Protein AF-0000000068190988 (afdb_homodimer)

pLDDT: mean 92.83, std 12.13, range [19.27, 98.81]

Foldseek 3Di:
DLVVLCVVCVVVPHDCPDPVNVCVSVVVVVVLCQLQVLVVDDLCRLQVPQKDFDPFQDKDKDWFQKEWAAALVPRFIKIGIKIKIFGADRIDGDPVSLSVLLHSLRSRHDDVQVSQASSQVSVCVPGVTQKMKMKTKIDTVCCCVDDVNDVPDIDIYMDMTHCCVVPVVVVVVSVVVHPPPDPPPD/DLVVLCVVCVVVPHDCPDPVNVCVSVVVVVVLCQLQVLVVDDLCRLQVPQKDFDPFQDKDKDWFQKEWAAALVPRFIKIGIKIKIFGADRIDGDPVSLSVLLHSLRSRHDDVQVSQASSQVSVCVPGVTQKMKMKTKIDTVCCCVDDVNDVPDIDIYMDMDHCCVVPVVVVVVSVVVHPPPDPPPD

InterPro domains:
  IPR001474 GTP cyclohydrolase I [MF_00223] (1-179)
  IPR001474 GTP cyclohydrolase I [NF006826] (3-179)
  IPR001474 GTP cyclohydrolase I [PTHR11109] (1-179)
  IPR001474 GTP cyclohydrolase I [TIGR00063] (1-179)
  IPR018234 GTP cyclohydrolase I, conserved site [PS00859] (58-74)
  IPR018234 GTP cyclohydrolase I, conserved site [PS00860] (106-116)
  IPR020602 GTP cyclohydrolase I domain [PF01227] (2-178)
  IPR043133 GTP cyclohydrolase I, C-terminal/NADPH-dependent 7-cyano-7-deazaguanine reductase [G3DSA:3.30.1130.10] (49-182)
  IPR043134 GTP cyclohydrolase I, N-terminal domain [G3DSA:1.10.286.10] (1-46)

Solvent-accessible surface area (backbone atoms only — not comparable to full-atom values): 19118 Å² total; per-residue (Å²): 85,37,67,33,41,41,49,40,40,43,66,64,72,46,62,53,79,41,84,75,27,58,60,17,28,52,43,24,42,52,49,53,44,59,44,29,47,24,75,80,55,52,68,68,72,57,39,68,75,48,63,40,80,41,98,45,78,56,77,45,75,53,66,76,38,76,45,50,30,25,30,39,53,46,69,34,50,29,38,39,33,36,31,41,35,35,25,33,56,48,28,41,66,46,73,68,34,57,52,41,44,46,46,36,54,29,13,24,75,32,52,71,65,57,44,30,40,51,43,40,52,49,50,40,72,72,44,53,39,52,19,30,36,25,38,34,39,33,37,49,39,61,41,32,64,33,88,84,45,47,80,81,55,69,48,76,40,71,29,62,34,53,46,39,64,74,29,67,66,58,37,49,51,54,53,52,61,70,66,49,76,66,79,71,80,122,86,36,65,32,41,40,49,39,39,43,67,64,71,46,62,54,81,40,84,74,28,58,58,18,27,53,44,23,43,51,48,54,44,59,42,29,48,23,74,80,53,52,68,69,73,59,39,68,74,50,64,38,83,40,97,45,78,57,77,45,75,52,67,74,39,76,43,51,31,25,31,40,54,45,70,32,49,28,38,39,33,35,30,41,34,35,25,32,55,50,28,42,67,45,72,68,35,56,52,42,46,47,44,36,56,27,14,24,76,32,51,71,66,57,45,30,40,52,42,39,50,49,50,42,71,71,44,53,38,51,18,31,39,25,39,35,40,31,38,50,40,62,41,32,65,33,90,82,44,47,81,82,55,70,48,75,42,71,30,63,33,55,47,39,63,75,30,65,66,58,36,49,51,54,54,52,60,70,66,47,78,66,79,71,79,121

Secondary structure (DSSP, 8-state):
-HHHHHHHHHHTT--TTSGGGTTHHHHHHHHHHHHTGGGG--HHHHHTT-EEE----S-EEEEEEEEEEEETTT--EEEEEEEEEEE-SSEEE-HHHHHHHHHHHHSSEE-HHHHHHHHHHHHHHHH--SEEEEEEEEEEHHHHSSTT--TT--EEEEEEEEHHHH-HHHHHHHHHHHHS------/-HHHHHHHHHHTT--TTSGGGTTHHHHHHHHHHHHTGGGG--HHHHHTT-EEE----S-EEEEEEEEEEEETTT--EEEEEEEEEEE-SSEEE-HHHHHHHHHHHHSSEE-HHHHHHHHHHHHHHHH--SEEEEEEEEEEHHHHSSTT--TT--EEEEEEEEHHHH-HHHHHHHHHHHHS------

Sequence (372 aa):
MSAACKTILECIGEDPHREGLLKTPLRWAKALLYMCQGYDKRPEDVTNGAVFHENHSEMVVVRNIDIHSLCEHHMVPFTGRVHIGYIPNGKILGLSKLARIAELYARRLQVQERLTRQIADAIVETVEPLGVAVVVECTHFCMVMRGVQKTGALTTTSSVRGCFESNSKTRAEFFSIIQGNGVTMCMSAACKTILECIGEDPHREGLLKTPLRWAKALLYMCQGYDKRPEDVTNGAVFHENHSEMVVVRNIDIHSLCEHHMVPFTGRVHIGYIPNGKILGLSKLARIAELYARRLQVQERLTRQIADAIVETVEPLGVAVVVECTHFCMVMRGVQKTGALTTTSSVRGCFESNSKTRAEFFSIIQGNGVTMC

Radius of gyration: 23.89 Å; Cα contacts (8 Å, |Δi|>4): 737; chains: 2; bounding box: 47×75×53 Å

Structure (mmCIF, N/CA/C/O backbone):
data_AF-0000000068190988-model_v1
#
loop_
_entity.id
_entity.type
_entity.pdbx_description
1 polymer 'GTP cyclohydrolase 1'
#
loop_
_atom_site.group_PDB
_atom_site.id
_atom_site.type_symbol
_atom_site.label_atom_id
_atom_site.label_alt_id
_atom_site.label_comp_id
_atom_site.label_asym_id
_atom_site.label_entity_id
_atom_site.label_seq_id
_atom_site.pdbx_PDB_ins_code
_atom_site.Cartn_x
_atom_site.Cartn_y
_atom_site.Cartn_z
_atom_site.occupancy
_atom_site.B_iso_or_equiv
_atom_site.auth_seq_id
_atom_site.auth_comp_id
_atom_site.auth_asym_id
_atom_site.auth_atom_id
_atom_site.pdbx_PDB_model_num
ATOM 1 N N . MET A 1 1 ? 22.703 -5.188 3.957 1 96 1 MET A N 1
ATOM 2 C CA . MET A 1 1 ? 21.391 -4.625 3.607 1 96 1 MET A CA 1
ATOM 3 C C . MET A 1 1 ? 21 -3.529 4.59 1 96 1 MET A C 1
ATOM 5 O O . MET A 1 1 ? 20.578 -2.447 4.18 1 96 1 MET A O 1
ATOM 9 N N . SER A 1 2 ? 21.25 -3.787 5.855 1 97.31 2 SER A N 1
ATOM 10 C CA . SER A 1 2 ? 20.906 -2.781 6.859 1 97.31 2 SER A CA 1
ATOM 11 C C . SER A 1 2 ? 21.703 -1.497 6.645 1 97.31 2 SER A C 1
ATOM 13 O O . SER A 1 2 ? 21.172 -0.397 6.816 1 97.31 2 SER A O 1
ATOM 15 N N . ALA A 1 3 ? 22.953 -1.638 6.312 1 97.81 3 ALA A N 1
ATOM 16 C CA . ALA A 1 3 ? 23.797 -0.47 6.039 1 97.81 3 ALA A CA 1
ATOM 17 C C . ALA A 1 3 ? 23.266 0.319 4.848 1 97.81 3 ALA A C 1
ATOM 19 O O . ALA A 1 3 ? 23.25 1.553 4.863 1 97.81 3 ALA A O 1
ATOM 20 N N . ALA A 1 4 ? 22.891 -0.362 3.84 1 98.25 4 ALA A N 1
ATOM 21 C CA . ALA A 1 4 ? 22.281 0.302 2.686 1 98.25 4 ALA A CA 1
ATOM 22 C C . ALA A 1 4 ? 20.984 1.009 3.07 1 98.25 4 ALA A C 1
ATOM 24 O O . ALA A 1 4 ? 20.734 2.129 2.623 1 98.25 4 ALA A O 1
ATOM 25 N N . CYS A 1 5 ? 20.156 0.403 3.875 1 98.31 5 CYS A N 1
ATOM 26 C CA . CYS A 1 5 ? 18.922 1.01 4.379 1 98.31 5 CYS A CA 1
ATOM 27 C C . CYS A 1 5 ? 19.234 2.289 5.148 1 98.31 5 CYS A C 1
ATOM 29 O O . CYS A 1 5 ? 18.531 3.297 4.98 1 98.31 5 CYS A O 1
ATOM 31 N N . LYS A 1 6 ? 20.25 2.232 5.965 1 98.19 6 LYS A N 1
ATOM 32 C CA . LYS A 1 6 ? 20.672 3.408 6.719 1 98.19 6 LYS A CA 1
ATOM 33 C C . LYS A 1 6 ? 21.062 4.551 5.785 1 98.19 6 LYS A C 1
ATOM 35 O O . LYS A 1 6 ? 20.688 5.703 6.02 1 98.19 6 LYS A O 1
ATOM 40 N N . THR A 1 7 ? 21.781 4.242 4.828 1 98.38 7 THR A N 1
ATOM 41 C CA . THR A 1 7 ? 22.203 5.234 3.846 1 98.38 7 THR A CA 1
ATOM 42 C C . THR A 1 7 ? 21 5.895 3.197 1 98.38 7 THR A C 1
ATOM 44 O O . THR A 1 7 ? 20.984 7.113 3.004 1 98.38 7 THR A O 1
ATOM 47 N N . ILE A 1 8 ? 20.016 5.113 2.875 1 98.25 8 ILE A N 1
ATOM 48 C CA . ILE A 1 8 ? 18.797 5.648 2.248 1 98.25 8 ILE A CA 1
ATOM 49 C C . ILE A 1 8 ? 18.094 6.598 3.211 1 98.25 8 ILE A C 1
ATOM 51 O O . ILE A 1 8 ? 17.641 7.668 2.807 1 98.25 8 ILE A O 1
ATOM 55 N N . LEU A 1 9 ? 17.969 6.203 4.465 1 98.19 9 LEU A N 1
ATOM 56 C CA . LEU A 1 9 ? 17.375 7.078 5.465 1 98.19 9 LEU A CA 1
ATOM 57 C C . LEU A 1 9 ? 18.094 8.422 5.512 1 98.19 9 LEU A C 1
ATOM 59 O O . LEU A 1 9 ? 17.438 9.469 5.586 1 98.19 9 LEU A O 1
ATOM 63 N N . GLU A 1 10 ? 19.375 8.438 5.441 1 97.81 10 GLU A N 1
ATOM 64 C CA . GLU A 1 10 ? 20.172 9.664 5.434 1 97.81 10 GLU A CA 1
ATOM 65 C C . GLU A 1 10 ? 19.891 10.492 4.18 1 97.81 10 GLU A C 1
ATOM 67 O O . GLU A 1 10 ? 19.781 11.719 4.25 1 97.81 10 GLU A O 1
ATOM 72 N N . CYS A 1 11 ? 19.797 9.797 3.131 1 97.19 11 CYS A N 1
ATOM 73 C CA . CYS A 1 11 ? 19.609 10.469 1.851 1 97.19 11 CYS A CA 1
ATOM 74 C C . CYS A 1 11 ? 18.25 11.164 1.799 1 97.19 11 CYS A C 1
ATOM 76 O O . CYS A 1 11 ? 18.094 12.195 1.144 1 97.19 11 CYS A O 1
ATOM 78 N N . ILE A 1 12 ? 17.234 10.594 2.504 1 96.44 12 ILE A N 1
ATOM 79 C CA . ILE A 1 12 ? 15.922 11.211 2.459 1 96.44 12 ILE A CA 1
ATOM 80 C C . ILE A 1 12 ? 15.844 12.344 3.477 1 96.44 12 ILE A C 1
ATOM 82 O O . ILE A 1 12 ? 14.805 12.992 3.621 1 96.44 12 ILE A O 1
ATOM 86 N N . GLY A 1 13 ? 16.891 12.578 4.262 1 95.06 13 GLY A N 1
ATOM 87 C CA . GLY A 1 13 ? 16.969 13.727 5.156 1 95.06 13 GLY A CA 1
ATOM 88 C C . GLY A 1 13 ? 16.703 13.367 6.605 1 95.06 13 GLY A C 1
ATOM 89 O O . GLY A 1 13 ? 16.453 14.25 7.43 1 95.06 13 GLY A O 1
ATOM 90 N N . GLU A 1 14 ? 16.766 12.062 6.891 1 96.5 14 GLU A N 1
ATOM 91 C CA . GLU A 1 14 ? 16.5 11.633 8.258 1 96.5 14 GLU A CA 1
ATOM 92 C C . GLU A 1 14 ? 17.797 11.359 9.016 1 96.5 14 GLU A C 1
ATOM 94 O O . GLU A 1 14 ? 18.859 11.211 8.406 1 96.5 14 GLU A O 1
ATOM 99 N N . ASP A 1 15 ? 17.656 11.422 10.328 1 96.06 15 ASP A N 1
ATOM 100 C CA . ASP A 1 15 ? 18.719 11.008 11.227 1 96.06 15 ASP A CA 1
ATOM 101 C C . ASP A 1 15 ? 18.5 9.586 11.727 1 96.06 15 ASP A C 1
ATOM 103 O O . ASP A 1 15 ? 17.703 9.359 12.641 1 96.06 15 ASP A O 1
ATOM 107 N N . PRO A 1 16 ? 19.219 8.703 11.133 1 95.56 16 PRO A N 1
ATOM 108 C CA . PRO A 1 16 ? 19 7.305 11.508 1 95.56 16 PRO A CA 1
ATOM 109 C C . PRO A 1 16 ? 19.328 7.039 12.977 1 95.56 16 PRO A C 1
ATOM 111 O O . PRO A 1 16 ? 19.016 5.965 13.5 1 95.56 16 PRO A O 1
ATOM 114 N N . HIS A 1 17 ? 19.891 8.016 13.688 1 95 17 HIS A N 1
ATOM 115 C CA . HIS A 1 17 ? 20.281 7.812 15.07 1 95 17 HIS A CA 1
ATOM 116 C C . HIS A 1 17 ? 19.234 8.344 16.031 1 95 17 HIS A C 1
ATOM 118 O O . HIS A 1 17 ? 19.344 8.18 17.25 1 95 17 HIS A O 1
ATOM 124 N N . ARG A 1 18 ? 18.203 8.891 15.508 1 94.81 18 ARG A N 1
ATOM 125 C CA . A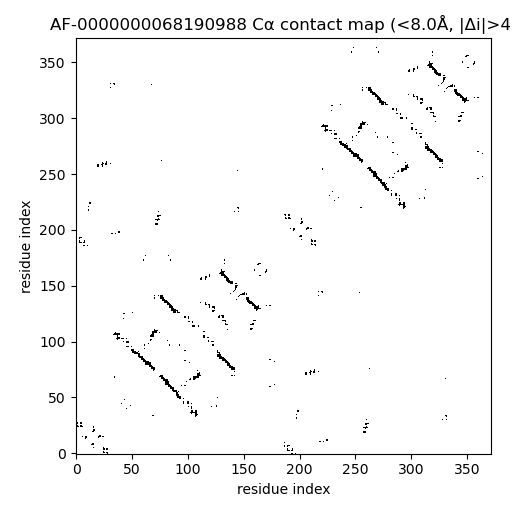RG A 1 18 ? 17.141 9.336 16.406 1 94.81 18 ARG A CA 1
ATOM 126 C C . ARG A 1 18 ? 16.344 8.148 16.938 1 94.81 18 ARG A C 1
ATOM 128 O O . ARG A 1 18 ? 16.281 7.094 16.297 1 94.81 18 ARG A O 1
ATOM 135 N N . GLU A 1 19 ? 15.68 8.242 18.031 1 93.25 19 GLU A N 1
ATOM 136 C CA . GLU A 1 19 ? 15.016 7.172 18.766 1 93.25 19 GLU A CA 1
ATOM 137 C C . GLU A 1 19 ? 14.023 6.422 17.875 1 93.25 19 GLU A C 1
ATOM 139 O O . GLU A 1 19 ? 14.039 5.191 17.828 1 93.25 19 GLU A O 1
ATOM 144 N N . GLY A 1 20 ? 13.281 6.965 17.094 1 92.62 20 GLY A N 1
ATOM 145 C CA . GLY A 1 20 ? 12.258 6.34 16.266 1 92.62 20 GLY A CA 1
ATOM 146 C C . GLY A 1 20 ? 12.82 5.574 15.086 1 92.62 20 GLY A C 1
ATOM 147 O O . GLY A 1 20 ? 12.141 4.723 14.508 1 92.62 20 GLY A O 1
ATOM 148 N N . LEU A 1 21 ? 14.125 5.727 14.773 1 96.94 21 LEU A N 1
ATOM 149 C CA . LEU A 1 21 ? 14.672 5.156 13.547 1 96.94 21 LEU A CA 1
ATOM 150 C C . LEU A 1 21 ? 15.844 4.23 13.852 1 96.94 21 LEU A C 1
ATOM 152 O O . LEU A 1 21 ? 16.375 3.58 12.953 1 96.94 21 LEU A O 1
ATOM 156 N N . LEU A 1 22 ? 16.188 4.074 15.117 1 97.12 22 LEU A N 1
ATOM 157 C CA . LEU A 1 22 ? 17.375 3.318 15.5 1 97.12 22 LEU A CA 1
ATOM 158 C C . LEU A 1 22 ? 17.328 1.906 14.93 1 97.12 22 LEU A C 1
ATOM 160 O O . LEU A 1 22 ? 18.328 1.403 14.43 1 97.12 22 LEU A O 1
ATOM 164 N N . LYS A 1 23 ? 16.219 1.306 15.023 1 97.94 23 LYS A N 1
ATOM 165 C CA . LYS A 1 23 ? 16.094 -0.083 14.586 1 97.94 23 LYS A CA 1
ATOM 166 C C . LYS A 1 23 ? 15.461 -0.173 13.203 1 97.94 23 LYS A C 1
ATOM 168 O O . LYS A 1 23 ? 15.273 -1.269 12.664 1 97.94 23 LYS A O 1
ATOM 173 N N . THR A 1 24 ? 15.125 0.967 12.594 1 98.25 24 THR A N 1
ATOM 174 C CA . THR A 1 24 ? 14.398 1.002 11.328 1 98.25 24 THR A CA 1
ATOM 175 C C . THR A 1 24 ? 15.203 0.342 10.219 1 98.25 24 THR A C 1
ATOM 177 O O . THR A 1 24 ? 14.672 -0.444 9.438 1 98.25 24 THR A O 1
ATOM 180 N N . PRO A 1 25 ? 16.547 0.56 10.141 1 98.19 25 PRO A N 1
ATOM 181 C CA . PRO A 1 25 ? 17.297 -0.095 9.062 1 98.19 25 PRO A CA 1
ATOM 182 C C . PRO A 1 25 ? 17.188 -1.617 9.109 1 98.19 25 PRO A C 1
ATOM 184 O O . PRO A 1 25 ? 16.938 -2.256 8.078 1 98.19 25 PRO A O 1
ATOM 187 N N . LEU A 1 26 ? 17.25 -2.15 10.227 1 98.25 26 LEU A N 1
ATOM 188 C CA . LEU A 1 26 ? 17.156 -3.598 10.383 1 98.25 26 LEU A CA 1
ATOM 189 C C . LEU A 1 26 ? 15.727 -4.078 10.117 1 98.25 26 LEU A C 1
ATOM 191 O O . LEU A 1 26 ? 15.523 -5.07 9.414 1 98.25 26 LEU A O 1
ATOM 195 N N . ARG A 1 27 ? 14.742 -3.4 10.695 1 97.94 27 ARG A N 1
ATOM 196 C CA . ARG A 1 27 ? 13.344 -3.777 10.531 1 97.94 27 ARG A CA 1
ATOM 197 C C . ARG A 1 27 ? 12.922 -3.697 9.07 1 97.94 27 ARG A C 1
ATOM 199 O O . ARG A 1 27 ? 12.18 -4.551 8.578 1 97.94 27 ARG A O 1
ATOM 206 N N . TRP A 1 28 ? 13.414 -2.676 8.414 1 98.25 28 TRP A N 1
ATOM 207 C CA . TRP A 1 28 ? 13.102 -2.518 6.996 1 98.25 28 TRP A CA 1
ATOM 208 C C . TRP A 1 28 ? 13.766 -3.615 6.168 1 98.25 28 TRP A C 1
ATOM 210 O O . TRP A 1 28 ? 13.125 -4.211 5.297 1 98.25 28 TRP A O 1
ATOM 220 N N . ALA A 1 29 ? 14.992 -3.92 6.449 1 98.06 29 ALA A N 1
ATOM 221 C CA . ALA A 1 29 ? 15.688 -5.012 5.773 1 98.06 29 ALA A CA 1
ATOM 222 C C . ALA A 1 29 ? 14.93 -6.324 5.93 1 98.06 29 ALA A C 1
ATOM 224 O O . ALA A 1 29 ? 14.695 -7.035 4.945 1 98.06 29 ALA A O 1
ATOM 225 N N . LYS A 1 30 ? 14.531 -6.605 7.098 1 97.88 30 LYS A N 1
ATOM 226 C CA . LYS A 1 30 ? 13.781 -7.832 7.367 1 97.88 30 LYS A CA 1
ATOM 227 C C . LYS A 1 30 ? 12.453 -7.836 6.621 1 97.88 30 LYS A C 1
ATOM 229 O O . LYS A 1 30 ? 12.031 -8.867 6.098 1 97.88 30 LYS A O 1
ATOM 234 N N . ALA A 1 31 ? 11.82 -6.688 6.625 1 97.69 31 ALA A N 1
ATOM 235 C CA . ALA A 1 31 ? 10.555 -6.574 5.91 1 97.69 31 ALA A CA 1
ATOM 236 C C . ALA A 1 31 ? 10.734 -6.863 4.426 1 97.69 31 ALA A C 1
ATOM 238 O O . ALA A 1 31 ? 9.953 -7.609 3.832 1 97.69 31 ALA A O 1
ATOM 239 N N . LEU A 1 32 ? 11.742 -6.262 3.824 1 97.94 32 LEU A N 1
ATOM 240 C CA . LEU A 1 32 ? 12.016 -6.469 2.404 1 97.94 32 LEU A CA 1
ATOM 241 C C . LEU A 1 32 ? 12.305 -7.934 2.113 1 97.94 32 LEU A C 1
ATOM 243 O O . LEU A 1 32 ? 11.812 -8.492 1.132 1 97.94 32 LEU A O 1
ATOM 247 N N . LEU A 1 33 ? 13.078 -8.57 2.965 1 97.75 33 LEU A N 1
ATOM 248 C CA . LEU A 1 33 ? 13.391 -9.984 2.785 1 97.75 33 LEU A CA 1
ATOM 249 C C . LEU A 1 33 ? 12.133 -10.836 2.906 1 97.75 33 LEU A C 1
ATOM 251 O O . LEU A 1 33 ? 11.945 -11.781 2.141 1 97.75 33 LEU A O 1
ATOM 255 N N . TYR A 1 34 ? 11.336 -10.492 3.826 1 97.38 34 TYR A N 1
ATOM 256 C CA . TYR A 1 34 ? 10.086 -11.219 3.99 1 97.38 34 TYR A CA 1
ATOM 257 C C . TYR A 1 34 ? 9.203 -11.07 2.758 1 97.38 34 TYR A C 1
ATOM 259 O O . TYR A 1 34 ? 8.656 -12.055 2.256 1 97.38 34 TYR A O 1
ATOM 267 N N . MET A 1 35 ? 9.086 -9.844 2.26 1 97.19 35 MET A N 1
ATOM 268 C CA . MET A 1 35 ? 8.203 -9.555 1.136 1 97.19 35 MET A CA 1
ATOM 269 C C . MET A 1 35 ? 8.742 -10.164 -0.152 1 97.19 35 MET A C 1
ATOM 271 O O . MET A 1 35 ? 8.023 -10.258 -1.149 1 97.19 35 MET A O 1
ATOM 275 N N . CYS A 1 36 ? 9.953 -10.633 -0.163 1 97.88 36 CYS A N 1
ATOM 276 C CA . CYS A 1 36 ? 10.555 -11.227 -1.353 1 97.88 36 CYS A CA 1
ATOM 277 C C . CYS A 1 36 ? 10.938 -12.68 -1.097 1 97.88 36 CYS A C 1
ATOM 279 O O . CYS A 1 36 ? 11.758 -13.25 -1.822 1 97.88 36 CYS A O 1
ATOM 281 N N . GLN A 1 37 ? 10.352 -13.312 -0.138 1 96.75 37 GLN A N 1
ATOM 282 C CA . GLN A 1 37 ? 10.766 -14.641 0.303 1 96.75 37 GLN A CA 1
ATOM 283 C C . GLN A 1 37 ? 10.375 -15.703 -0.718 1 96.75 37 GLN A C 1
ATOM 285 O O . GLN A 1 37 ? 10.852 -16.844 -0.652 1 96.75 37 GLN A O 1
ATOM 290 N N . GLY A 1 38 ? 9.555 -15.336 -1.706 1 96.69 38 GLY A N 1
ATOM 291 C CA . GLY A 1 38 ? 9.164 -16.266 -2.754 1 96.69 38 GLY A CA 1
ATOM 292 C C . GLY A 1 38 ? 10.32 -16.703 -3.631 1 96.69 38 GLY A C 1
ATOM 293 O O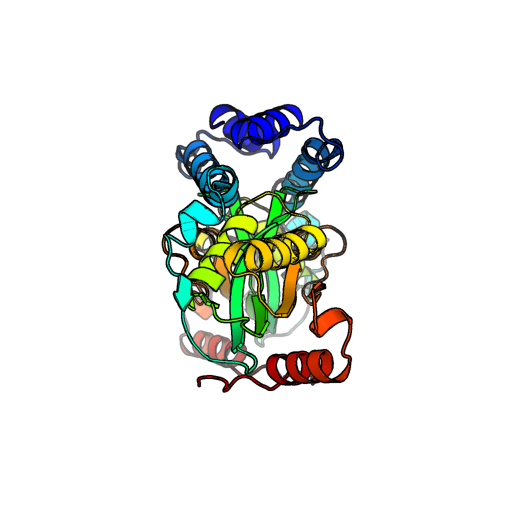 . GLY A 1 38 ? 10.242 -17.719 -4.312 1 96.69 38 GLY A O 1
ATOM 294 N N . TYR A 1 39 ? 11.398 -15.93 -3.643 1 95.06 39 TYR A N 1
ATOM 295 C CA . TYR A 1 39 ? 12.586 -16.266 -4.426 1 95.06 39 TYR A CA 1
ATOM 296 C C . TYR A 1 39 ? 13.25 -17.531 -3.891 1 95.06 39 TYR A C 1
ATOM 298 O O . TYR A 1 39 ? 13.961 -18.219 -4.621 1 95.06 39 TYR A O 1
ATOM 306 N N . ASP A 1 40 ? 12.961 -17.875 -2.697 1 93.31 40 ASP A N 1
ATOM 307 C CA . ASP A 1 40 ? 13.656 -18.969 -2.039 1 93.31 40 ASP A CA 1
ATOM 308 C C . ASP A 1 40 ? 12.844 -20.266 -2.123 1 93.31 40 ASP A C 1
ATOM 310 O O . ASP A 1 40 ? 13.227 -21.281 -1.557 1 93.31 40 ASP A O 1
ATOM 314 N N . LYS A 1 41 ? 11.734 -20.141 -2.828 1 93.56 41 LYS A N 1
ATOM 315 C CA . LYS A 1 41 ? 10.836 -21.281 -2.877 1 93.56 41 LYS A CA 1
ATOM 316 C C . LYS A 1 41 ? 10.438 -21.609 -4.312 1 93.56 41 LYS A C 1
ATOM 318 O O . LYS A 1 41 ? 10.516 -20.75 -5.195 1 93.56 41 LYS A O 1
ATOM 323 N N . ARG A 1 42 ? 10.172 -22.906 -4.5 1 92.81 42 ARG A N 1
ATOM 324 C CA . ARG A 1 42 ? 9.586 -23.422 -5.734 1 92.81 42 ARG A CA 1
ATOM 325 C C . ARG A 1 42 ? 8.172 -23.938 -5.492 1 92.81 42 ARG A C 1
ATOM 327 O O . ARG A 1 42 ? 7.801 -24.234 -4.359 1 92.81 42 ARG A O 1
ATOM 334 N N . PRO A 1 43 ? 7.355 -23.875 -6.578 1 90.88 43 PRO A N 1
ATOM 335 C CA . PRO A 1 43 ? 5.98 -24.359 -6.418 1 90.88 43 PRO A CA 1
ATOM 336 C C . PRO A 1 43 ? 5.902 -25.703 -5.699 1 90.88 43 PRO A C 1
ATOM 338 O O . PRO A 1 43 ? 5 -25.922 -4.891 1 90.88 43 PRO A O 1
ATOM 341 N N . GLU A 1 44 ? 6.797 -26.609 -5.934 1 90.88 44 GLU A N 1
ATOM 342 C CA . GLU A 1 44 ? 6.809 -27.922 -5.316 1 90.88 44 GLU A CA 1
ATOM 343 C C . GLU A 1 44 ? 6.965 -27.828 -3.801 1 90.88 44 GLU A C 1
ATOM 345 O O . GLU A 1 44 ? 6.465 -28.688 -3.062 1 90.88 44 GLU A O 1
ATOM 350 N N . ASP A 1 45 ? 7.684 -26.812 -3.377 1 91.81 45 ASP A N 1
ATOM 351 C CA . ASP A 1 45 ? 7.906 -26.609 -1.948 1 91.81 45 ASP A CA 1
ATOM 352 C C . ASP A 1 45 ? 6.605 -26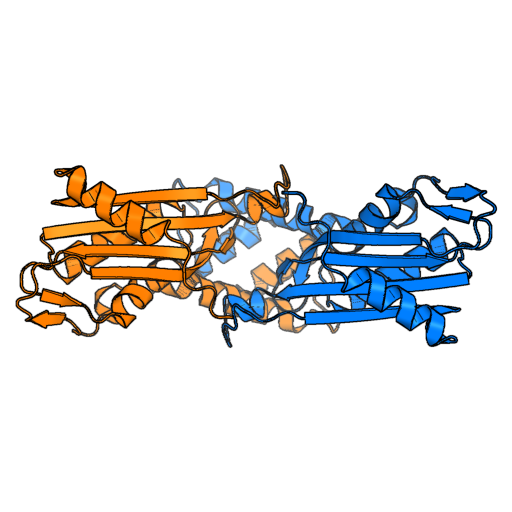.25 -1.237 1 91.81 45 ASP A C 1
ATOM 354 O O . ASP A 1 45 ? 6.43 -26.547 -0.054 1 91.81 45 ASP A O 1
ATOM 358 N N . VAL A 1 46 ? 5.656 -25.672 -2.043 1 89.44 46 VAL A N 1
ATOM 359 C CA . VAL A 1 46 ? 4.48 -25.156 -1.356 1 89.44 46 VAL A CA 1
ATOM 360 C C . VAL A 1 46 ? 3.293 -26.078 -1.585 1 89.44 46 VAL A C 1
ATOM 362 O O . VAL A 1 46 ? 2.307 -26.031 -0.847 1 89.44 46 VAL A O 1
ATOM 365 N N . THR A 1 47 ? 3.314 -26.953 -2.525 1 88.25 47 THR A N 1
ATOM 366 C CA . THR A 1 47 ? 2.23 -27.891 -2.768 1 88.25 47 THR A CA 1
ATOM 367 C C . THR A 1 47 ? 2.426 -29.156 -1.948 1 88.25 47 THR A C 1
ATOM 369 O O . THR A 1 47 ? 1.456 -29.844 -1.604 1 88.25 47 THR A O 1
ATOM 372 N N . ASN A 1 48 ? 3.512 -29.453 -1.442 1 82.44 48 ASN A N 1
ATOM 373 C CA . ASN A 1 48 ? 3.861 -30.547 -0.551 1 82.44 48 ASN A CA 1
ATOM 374 C C . ASN A 1 48 ? 3.141 -31.828 -0.941 1 82.44 48 ASN A C 1
ATOM 376 O O . ASN A 1 48 ? 2.574 -32.531 -0.085 1 82.44 48 ASN A O 1
ATOM 380 N N . GLY A 1 49 ? 2.973 -32.094 -2.146 1 78.06 49 GLY A N 1
ATOM 381 C CA . GLY A 1 49 ? 2.352 -33.344 -2.582 1 78.06 49 GLY A CA 1
ATOM 382 C C . GLY A 1 49 ? 0.842 -33.344 -2.424 1 78.06 49 GLY A C 1
ATOM 383 O O . GLY A 1 49 ? 0.203 -34.406 -2.516 1 78.06 49 GLY A O 1
ATOM 384 N N . ALA A 1 50 ? 0.327 -32.219 -2.078 1 81.5 50 ALA A N 1
ATOM 385 C CA . ALA A 1 50 ? -1.12 -32.125 -1.899 1 81.5 50 ALA A CA 1
ATOM 386 C C . ALA A 1 50 ? -1.845 -32.188 -3.24 1 81.5 50 ALA A C 1
ATOM 388 O O . ALA A 1 50 ? -2.629 -31.297 -3.582 1 81.5 50 ALA A O 1
ATOM 389 N N . VAL A 1 51 ? -1.558 -33.156 -3.998 1 85.81 51 VAL A N 1
ATOM 390 C CA . VAL A 1 51 ? -2.23 -33.5 -5.238 1 85.81 51 VAL A CA 1
ATOM 391 C C . VAL A 1 51 ? -3.051 -34.781 -5.023 1 85.81 51 VAL A C 1
ATOM 393 O O . VAL A 1 51 ? -2.527 -35.781 -4.555 1 85.81 51 VAL A O 1
ATOM 396 N N . PHE A 1 52 ? -4.316 -34.594 -5.281 1 87.56 52 PHE A N 1
ATOM 397 C CA . PHE A 1 52 ? -5.25 -35.688 -5.012 1 87.56 52 PHE A CA 1
ATOM 398 C C . PHE A 1 52 ? -5.875 -36.188 -6.305 1 87.56 52 PHE A C 1
ATOM 400 O O . PHE A 1 52 ? -6.246 -35.406 -7.172 1 87.56 52 PHE A O 1
ATOM 407 N N . HIS A 1 53 ? -5.941 -37.531 -6.309 1 87.75 53 HIS A N 1
ATOM 408 C CA . HIS A 1 53 ? -6.648 -38.094 -7.441 1 87.75 53 HIS A CA 1
ATOM 409 C C . HIS A 1 53 ? -8.156 -38.062 -7.234 1 87.75 53 HIS A C 1
ATOM 411 O O . HIS A 1 53 ? -8.664 -38.5 -6.195 1 87.75 53 HIS A O 1
ATOM 417 N N . GLU A 1 54 ? -8.82 -37.344 -8.047 1 82.25 54 GLU A N 1
ATOM 418 C CA . GLU A 1 54 ? -10.273 -37.219 -7.973 1 82.25 54 GLU A CA 1
ATOM 419 C C . GLU A 1 54 ? -10.898 -37.188 -9.367 1 82.25 54 GLU A C 1
ATOM 421 O O . GLU A 1 54 ? -10.398 -36.5 -10.258 1 82.25 54 GLU A O 1
ATOM 426 N N . ASN A 1 55 ? -12.016 -38 -9.477 1 83.75 55 ASN A N 1
ATOM 427 C CA . ASN A 1 55 ? -12.75 -37.969 -10.734 1 83.75 55 ASN A CA 1
ATOM 428 C C . ASN A 1 55 ? -13.711 -36.781 -10.797 1 83.75 55 ASN A C 1
ATOM 430 O O . ASN A 1 55 ? -14.914 -36.938 -10.578 1 83.75 55 ASN A O 1
ATOM 434 N N . HIS A 1 56 ? -13.211 -35.594 -10.812 1 79 56 HIS A N 1
ATOM 435 C CA . HIS A 1 56 ? -13.938 -34.344 -10.922 1 79 56 HIS A CA 1
ATOM 436 C C . HIS A 1 56 ? -13.625 -33.656 -12.242 1 79 56 HIS A C 1
ATOM 438 O O . HIS A 1 56 ? -12.477 -33.281 -12.5 1 79 56 HIS A O 1
ATOM 444 N N . SER A 1 57 ? -14.656 -33.562 -13.039 1 85.44 57 SER A N 1
ATOM 445 C CA . SER A 1 57 ? -14.406 -33 -14.367 1 85.44 57 SER A CA 1
ATOM 446 C C . SER A 1 57 ? -15.039 -31.641 -14.523 1 85.44 57 SER A C 1
ATOM 448 O O . SER A 1 57 ? -15.055 -31.078 -15.617 1 85.44 57 SER A O 1
ATOM 450 N N . GLU A 1 58 ? -15.5 -31.094 -13.352 1 92.06 58 GLU A N 1
ATOM 451 C CA . GLU A 1 58 ? -16.125 -29.781 -13.383 1 92.06 58 GLU A CA 1
ATOM 452 C C . GLU A 1 58 ? -15.156 -28.688 -12.945 1 92.06 58 GLU A C 1
ATOM 454 O O . GLU A 1 58 ? -14.164 -28.969 -12.266 1 92.06 58 GLU A O 1
ATOM 459 N N . MET A 1 59 ? -15.484 -27.469 -13.289 1 94.94 59 MET A N 1
ATOM 460 C CA . MET A 1 59 ? -14.625 -26.328 -12.992 1 94.94 59 MET A CA 1
ATOM 461 C C . MET A 1 59 ? -14.555 -26.062 -11.492 1 94.94 59 MET A C 1
ATOM 463 O O . MET A 1 59 ? -15.578 -26.078 -10.812 1 94.94 59 MET A O 1
ATOM 467 N N . VAL A 1 60 ? -13.414 -25.906 -10.984 1 95.56 60 VAL A N 1
ATOM 468 C CA . VAL A 1 60 ? -13.148 -25.469 -9.625 1 95.56 60 VAL A CA 1
ATOM 469 C C . VAL A 1 60 ? -12.664 -24.016 -9.641 1 95.56 60 VAL A C 1
ATOM 471 O O . VAL A 1 60 ? -11.75 -23.672 -10.391 1 95.56 60 VAL A O 1
ATOM 474 N N . VAL A 1 61 ? -13.344 -23.125 -8.781 1 96.44 61 VAL A N 1
ATOM 475 C CA . VAL A 1 61 ? -12.969 -21.719 -8.75 1 96.44 61 VAL A CA 1
ATOM 476 C C . VAL A 1 61 ? -12.664 -21.297 -7.316 1 96.44 61 VAL A C 1
ATOM 478 O O . VAL A 1 61 ? -13.445 -21.578 -6.402 1 96.44 61 VAL A O 1
ATOM 481 N N . VAL A 1 62 ? -11.555 -20.766 -7.09 1 96.69 62 VAL A N 1
ATOM 482 C CA . VAL A 1 62 ? -11.203 -20.062 -5.852 1 96.69 62 VAL A CA 1
ATOM 483 C C . VAL A 1 62 ? -11.016 -18.578 -6.129 1 96.69 62 VAL A C 1
ATOM 485 O O . VAL A 1 62 ? -10.164 -18.188 -6.934 1 96.69 62 VAL A O 1
ATOM 488 N N . ARG A 1 63 ? -11.844 -17.75 -5.516 1 96.25 63 ARG A N 1
ATOM 489 C CA . ARG A 1 63 ? -11.766 -16.312 -5.797 1 96.25 63 ARG A CA 1
ATOM 490 C C . ARG A 1 63 ? -11.375 -15.539 -4.547 1 96.25 63 ARG A C 1
ATOM 492 O O . ARG A 1 63 ? -11.398 -16.078 -3.439 1 96.25 63 ARG A O 1
ATOM 499 N N . ASN A 1 64 ? -10.969 -14.391 -4.668 1 95.56 64 ASN A N 1
ATOM 500 C CA . ASN A 1 64 ? -10.664 -13.422 -3.621 1 95.56 64 ASN A CA 1
ATOM 501 C C . ASN A 1 64 ? -9.492 -13.867 -2.762 1 95.56 64 ASN A C 1
ATOM 503 O O . ASN A 1 64 ? -9.539 -13.773 -1.533 1 95.56 64 ASN A O 1
ATOM 507 N N . ILE A 1 65 ? -8.477 -14.414 -3.428 1 96 65 ILE A N 1
ATOM 508 C CA . ILE A 1 65 ? -7.207 -14.656 -2.744 1 96 65 ILE A CA 1
ATOM 509 C C . ILE A 1 65 ? -6.426 -13.352 -2.619 1 96 65 ILE A C 1
ATOM 511 O O . ILE A 1 65 ? -5.996 -12.781 -3.623 1 96 65 ILE A O 1
ATOM 515 N N . ASP A 1 66 ? -6.215 -12.914 -1.397 1 95.62 66 ASP A N 1
ATOM 516 C CA . ASP A 1 66 ? -5.457 -11.688 -1.183 1 95.62 66 ASP A CA 1
ATOM 517 C C . ASP A 1 66 ? -3.984 -11.883 -1.543 1 95.62 66 ASP A C 1
ATOM 519 O O . ASP A 1 66 ? -3.373 -12.883 -1.159 1 95.62 66 ASP A O 1
ATOM 523 N N . ILE A 1 67 ? -3.492 -10.898 -2.273 1 96.75 67 ILE A N 1
ATOM 524 C CA . ILE A 1 67 ? -2.059 -10.961 -2.541 1 96.75 67 ILE A CA 1
ATOM 525 C C . ILE A 1 67 ? -1.434 -9.586 -2.301 1 96.75 67 ILE A C 1
ATOM 527 O O . ILE A 1 67 ? -2.115 -8.562 -2.391 1 96.75 67 ILE A O 1
ATOM 531 N N . HIS A 1 68 ? -0.188 -9.594 -1.978 1 97.06 68 HIS A N 1
ATOM 532 C CA . HIS A 1 68 ? 0.667 -8.43 -1.806 1 97.06 68 HIS A CA 1
ATOM 533 C C . HIS A 1 68 ? 2.02 -8.625 -2.482 1 97.06 68 HIS A C 1
ATOM 535 O O . HIS A 1 68 ? 2.666 -9.664 -2.289 1 97.06 68 HIS A O 1
ATOM 541 N N . SER A 1 69 ? 2.406 -7.684 -3.277 1 98.31 69 SER A N 1
ATOM 542 C CA . SER A 1 69 ? 3.67 -7.789 -4 1 98.31 69 SER A CA 1
ATOM 543 C C . SER A 1 69 ? 4.379 -6.441 -4.074 1 98.31 69 SER A C 1
ATOM 545 O O . SER A 1 69 ? 3.914 -5.457 -3.498 1 98.31 69 SER A O 1
ATOM 547 N N . LEU A 1 70 ? 5.609 -6.426 -4.57 1 98.44 70 LEU A N 1
ATOM 548 C CA . LEU A 1 70 ? 6.375 -5.215 -4.848 1 98.44 70 LEU A CA 1
ATOM 549 C C . LEU A 1 70 ? 6.574 -5.027 -6.348 1 98.44 70 LEU A C 1
ATOM 551 O O . LEU A 1 70 ? 6.965 -5.965 -7.047 1 98.44 70 LEU A O 1
ATOM 555 N N . CYS A 1 71 ? 6.199 -3.879 -6.785 1 97.69 71 CYS A N 1
ATOM 556 C CA . CYS A 1 71 ? 6.414 -3.588 -8.195 1 97.69 71 CYS A CA 1
ATOM 557 C C . CYS A 1 71 ? 7.902 -3.613 -8.539 1 97.69 71 CYS A C 1
ATOM 559 O O . CYS A 1 71 ? 8.703 -2.949 -7.879 1 97.69 71 CYS A O 1
ATOM 561 N N . GLU A 1 72 ? 8.195 -4.23 -9.609 1 97.12 72 GLU A N 1
ATOM 562 C CA . GLU A 1 72 ? 9.57 -4.391 -10.055 1 97.12 72 GLU A CA 1
ATOM 563 C C . GLU A 1 72 ? 10.18 -3.047 -10.445 1 97.12 72 GLU A C 1
ATOM 565 O O . GLU A 1 72 ? 11.383 -2.832 -10.281 1 97.12 72 GLU A O 1
ATOM 570 N N . HIS A 1 73 ? 9.414 -2.178 -10.828 1 96.56 73 HIS A N 1
ATOM 571 C CA . HIS A 1 73 ? 9.906 -0.924 -11.398 1 96.56 73 HIS A CA 1
ATOM 572 C C . HIS A 1 73 ? 10.25 0.078 -10.297 1 96.56 73 HIS A C 1
ATOM 574 O O . HIS A 1 73 ? 11.18 0.873 -10.445 1 96.56 73 HIS A O 1
ATOM 580 N N . HIS A 1 74 ? 9.492 0.041 -9.156 1 97.31 74 HIS A N 1
ATOM 581 C CA . HIS A 1 74 ? 9.656 1.106 -8.172 1 97.31 74 HIS A CA 1
ATOM 582 C C . HIS A 1 74 ? 9.859 0.539 -6.773 1 97.31 74 HIS A C 1
ATOM 584 O O . HIS A 1 74 ? 10.109 1.288 -5.828 1 97.31 74 HIS A O 1
ATOM 590 N N . MET A 1 75 ? 9.719 -0.779 -6.57 1 97.75 75 MET A N 1
ATOM 591 C CA . MET A 1 75 ? 9.82 -1.437 -5.27 1 97.75 75 MET A CA 1
ATOM 592 C C . MET A 1 75 ? 8.719 -0.956 -4.332 1 97.75 75 MET A C 1
ATOM 594 O O . MET A 1 75 ? 8.867 -1.021 -3.109 1 97.75 75 MET A O 1
ATOM 598 N N . VAL A 1 76 ? 7.625 -0.38 -4.887 1 97.69 76 VAL A N 1
ATOM 599 C CA . VAL A 1 76 ? 6.461 0.07 -4.133 1 97.69 76 VAL A CA 1
ATOM 600 C C . VAL A 1 76 ? 5.371 -0.999 -4.18 1 97.69 76 VAL A C 1
ATOM 602 O O . VAL A 1 76 ? 5.152 -1.629 -5.215 1 97.69 76 VAL A O 1
ATOM 605 N N . PRO A 1 77 ? 4.707 -1.218 -3.059 1 97.88 77 PRO A N 1
ATOM 606 C CA . PRO A 1 77 ? 3.746 -2.322 -2.986 1 97.88 77 PRO A CA 1
ATOM 607 C C . PRO A 1 77 ? 2.594 -2.168 -3.977 1 97.88 77 PRO A C 1
ATOM 609 O O . PRO A 1 77 ? 2.238 -1.046 -4.348 1 97.88 77 PRO A O 1
ATOM 612 N N . PHE A 1 78 ? 2.119 -3.221 -4.473 1 97.56 78 PHE A N 1
ATOM 613 C CA . PHE A 1 78 ? 0.765 -3.33 -5 1 97.56 78 PHE A CA 1
ATOM 614 C C . PHE A 1 78 ? 0.019 -4.484 -4.344 1 97.56 78 PHE A C 1
ATOM 616 O O . PHE A 1 78 ? 0.636 -5.445 -3.879 1 97.56 78 PHE A O 1
ATOM 623 N N . THR A 1 79 ? -1.236 -4.309 -4.184 1 96.56 79 THR A N 1
ATOM 624 C CA . THR A 1 79 ? -2.057 -5.273 -3.461 1 96.56 79 THR A CA 1
ATOM 625 C C . THR A 1 79 ? -3.387 -5.496 -4.176 1 96.56 79 THR A C 1
ATOM 627 O O . THR A 1 79 ? -3.834 -4.645 -4.945 1 96.56 79 THR A O 1
ATOM 630 N N . GLY A 1 80 ? -3.986 -6.684 -3.949 1 96.12 80 GLY A N 1
ATOM 631 C CA . GLY A 1 80 ? -5.273 -7 -4.547 1 96.12 80 GLY A CA 1
ATOM 632 C C . GLY A 1 80 ? -5.668 -8.453 -4.383 1 96.12 80 GLY A C 1
ATOM 633 O O . GLY A 1 80 ? -5.48 -9.039 -3.311 1 96.12 80 GLY A O 1
ATOM 634 N N . ARG A 1 81 ? -6.293 -8.898 -5.453 1 97.31 81 ARG A N 1
ATOM 635 C CA . ARG A 1 81 ? -6.863 -10.234 -5.355 1 97.31 81 ARG A CA 1
ATOM 636 C C . ARG A 1 81 ? -6.535 -11.062 -6.594 1 97.31 81 ARG A C 1
ATOM 638 O O . ARG A 1 81 ? -6.449 -10.523 -7.703 1 97.31 81 ARG A O 1
ATOM 645 N N . VAL A 1 82 ? -6.48 -12.359 -6.316 1 98.19 82 VAL A N 1
ATOM 646 C CA . VAL A 1 82 ? -6.309 -13.367 -7.363 1 98.19 82 VAL A CA 1
ATOM 647 C C . VAL A 1 82 ? -7.527 -14.281 -7.41 1 98.19 82 VAL A C 1
ATOM 649 O O . VAL A 1 82 ? -8.039 -14.703 -6.367 1 98.19 82 VAL A O 1
ATOM 652 N N . HIS A 1 83 ? -8.016 -14.5 -8.578 1 98.25 83 HIS A N 1
ATOM 653 C CA . HIS A 1 83 ? -9.031 -15.508 -8.859 1 98.25 83 HIS A CA 1
ATOM 654 C C . HIS A 1 83 ? -8.477 -16.625 -9.734 1 98.25 83 HIS A C 1
ATOM 656 O O . HIS A 1 83 ? -7.84 -16.359 -10.758 1 98.25 83 HIS A O 1
ATOM 662 N N . ILE A 1 84 ? -8.711 -17.859 -9.305 1 98.25 84 ILE A N 1
ATOM 663 C CA . ILE A 1 84 ? -8.18 -19 -10.023 1 98.25 84 ILE A CA 1
ATOM 664 C C . ILE A 1 84 ? -9.312 -19.969 -10.359 1 98.25 84 ILE A C 1
ATOM 666 O O . ILE A 1 84 ? -10.117 -20.328 -9.484 1 98.25 84 ILE A O 1
ATOM 670 N N . GLY A 1 85 ? -9.422 -20.328 -11.609 1 97.5 85 GLY A N 1
ATOM 671 C CA . GLY A 1 85 ? -10.266 -21.422 -12.062 1 97.5 85 GLY A CA 1
ATOM 672 C C . GLY A 1 85 ? -9.516 -22.484 -12.836 1 97.5 85 GLY A C 1
ATOM 673 O O . GLY A 1 85 ? -8.609 -22.172 -13.617 1 97.5 85 GLY A O 1
ATOM 674 N N . TYR A 1 86 ? -9.836 -23.734 -12.594 1 97.25 86 TYR A N 1
ATOM 675 C CA . TYR A 1 86 ? -9.25 -24.781 -13.422 1 97.25 86 TYR A CA 1
ATOM 676 C C . TYR A 1 86 ? -10.188 -25.984 -13.523 1 97.25 86 TYR A C 1
ATOM 678 O O . TYR A 1 86 ? -11.109 -26.125 -12.719 1 97.25 86 TYR A O 1
ATOM 686 N N . ILE A 1 87 ? -10.039 -26.75 -14.555 1 96.81 87 ILE A N 1
ATOM 687 C CA . ILE A 1 87 ? -10.758 -28 -14.773 1 96.81 87 ILE A CA 1
ATOM 688 C C . ILE A 1 87 ? -9.789 -29.172 -14.664 1 96.81 87 ILE A C 1
ATOM 690 O O . ILE A 1 87 ? -8.883 -29.328 -15.484 1 96.81 87 ILE A O 1
ATOM 694 N N . PRO A 1 88 ? -10.055 -30 -13.625 1 96.12 88 PRO A N 1
ATOM 695 C CA . PRO A 1 88 ? -9.109 -31.078 -13.359 1 96.12 88 PRO A CA 1
ATOM 696 C C . PRO A 1 88 ? -9.078 -32.125 -14.477 1 96.12 88 PRO A C 1
ATOM 698 O O . PRO A 1 88 ? -10.062 -32.281 -15.195 1 96.12 88 PRO A O 1
ATOM 701 N N . ASN A 1 89 ? -7.938 -32.75 -14.633 1 94.81 89 ASN A N 1
ATOM 702 C CA . ASN A 1 89 ? -7.707 -33.938 -15.461 1 94.81 89 ASN A CA 1
ATOM 703 C C . ASN A 1 89 ? -7.234 -35.125 -14.625 1 94.81 89 ASN A C 1
ATOM 705 O O . ASN A 1 89 ? -6.125 -35.625 -14.82 1 94.81 89 ASN A O 1
ATOM 709 N N . GLY A 1 90 ? -8.148 -35.5 -13.664 1 93.25 90 GLY A N 1
ATOM 710 C CA . GLY A 1 90 ? -7.855 -36.656 -12.82 1 93.25 90 GLY A CA 1
ATOM 711 C C . GLY A 1 90 ? -7.098 -36.281 -11.555 1 93.25 90 GLY A C 1
ATOM 712 O O . GLY A 1 90 ? -6.898 -37.125 -10.68 1 93.25 90 GLY A O 1
ATOM 713 N N . LYS A 1 91 ? -6.609 -35.031 -11.461 1 92.5 91 LYS A N 1
ATOM 714 C CA . LYS A 1 91 ? -5.879 -34.562 -10.289 1 92.5 91 LYS A CA 1
ATOM 715 C C . LYS A 1 91 ? -6.445 -33.25 -9.789 1 92.5 91 LYS A C 1
ATOM 717 O O . LYS A 1 91 ? -6.801 -32.375 -10.578 1 92.5 91 LYS A O 1
ATOM 722 N N . ILE A 1 92 ? -6.578 -33.156 -8.477 1 92.19 92 ILE A N 1
ATOM 723 C CA . ILE A 1 92 ? -7.02 -31.906 -7.883 1 92.19 92 ILE A CA 1
ATOM 724 C C . ILE A 1 92 ? -5.969 -31.406 -6.895 1 92.19 92 ILE A C 1
ATOM 726 O O . ILE A 1 92 ? -5.262 -32.188 -6.273 1 92.19 92 ILE A O 1
ATOM 730 N N . LEU A 1 93 ? -5.93 -30.188 -6.789 1 91.56 93 LEU A N 1
ATOM 731 C CA . LEU A 1 93 ? -5.035 -29.5 -5.855 1 91.56 93 LEU A CA 1
ATOM 732 C C . LEU A 1 93 ? -5.809 -28.984 -4.645 1 91.56 93 LEU A C 1
ATOM 734 O O . LEU A 1 93 ? -6.914 -28.469 -4.781 1 91.56 93 LEU A O 1
ATOM 738 N N . GLY A 1 94 ? -5.223 -29.156 -3.426 1 90.19 94 GLY A N 1
ATOM 739 C CA . GLY A 1 94 ? -5.848 -28.547 -2.26 1 90.19 94 GLY A CA 1
ATOM 740 C C . GLY A 1 94 ? -6.082 -27.062 -2.416 1 90.19 94 GLY A C 1
ATOM 741 O O . GLY A 1 94 ? -5.258 -26.359 -3.002 1 90.19 94 GLY A O 1
ATOM 742 N N . LEU A 1 95 ? -7.219 -26.625 -1.918 1 89.94 95 LEU A N 1
ATOM 743 C CA . LEU A 1 95 ? -7.605 -25.219 -2.092 1 89.94 95 LEU A CA 1
ATOM 744 C C . LEU A 1 95 ? -6.559 -24.297 -1.492 1 89.94 95 LEU A C 1
ATOM 746 O O . LEU A 1 95 ? -6.191 -23.281 -2.105 1 89.94 95 LEU A O 1
ATOM 750 N N . SER A 1 96 ? -5.969 -24.594 -0.402 1 93.44 96 SER A N 1
ATOM 751 C CA . SER A 1 96 ? -4.984 -23.75 0.273 1 93.44 96 SER A CA 1
ATOM 752 C C . SER A 1 96 ? -3.682 -23.688 -0.519 1 93.44 96 SER A C 1
ATOM 754 O O . SER A 1 96 ? -2.93 -22.719 -0.403 1 93.44 96 SER A O 1
ATOM 756 N N . LYS A 1 97 ? -3.461 -24.734 -1.303 1 94.88 97 LYS A N 1
ATOM 757 C CA . LYS A 1 97 ? -2.236 -24.766 -2.096 1 94.88 97 LYS A CA 1
ATOM 758 C C . LYS A 1 97 ? -2.301 -23.781 -3.26 1 94.88 97 LYS A C 1
ATOM 760 O O . LYS A 1 97 ? -1.279 -23.234 -3.672 1 94.88 97 LYS A O 1
ATOM 765 N N . LEU A 1 98 ? -3.521 -23.594 -3.785 1 95.56 98 LEU A N 1
ATOM 766 C CA . LEU A 1 98 ? -3.684 -22.578 -4.816 1 95.56 98 LEU A CA 1
ATOM 767 C C . LEU A 1 98 ? -3.283 -21.203 -4.289 1 95.56 98 LEU A C 1
ATOM 769 O O . LEU A 1 98 ? -2.562 -20.453 -4.961 1 95.56 98 LEU A O 1
ATOM 773 N N . ALA A 1 99 ? -3.703 -20.922 -3.066 1 95.62 99 ALA A N 1
ATOM 774 C CA . ALA A 1 99 ? -3.348 -19.656 -2.43 1 95.62 99 ALA A CA 1
ATOM 775 C C . ALA A 1 99 ? -1.844 -19.578 -2.188 1 95.62 99 ALA A C 1
ATOM 777 O O . ALA A 1 99 ? -1.243 -18.516 -2.363 1 95.62 99 ALA A O 1
ATOM 778 N N . ARG A 1 100 ? -1.253 -20.641 -1.842 1 96.31 100 ARG A N 1
ATOM 779 C CA . ARG A 1 100 ? 0.18 -20.672 -1.566 1 96.31 100 ARG A CA 1
ATOM 780 C C . ARG A 1 100 ? 0.988 -20.438 -2.84 1 96.31 100 ARG A C 1
ATOM 782 O O . ARG A 1 100 ? 2.031 -19.781 -2.811 1 96.31 100 ARG A O 1
ATOM 789 N N . ILE A 1 101 ? 0.51 -21 -3.924 1 96.94 101 ILE A N 1
ATOM 790 C CA . ILE A 1 101 ? 1.174 -20.766 -5.203 1 96.94 101 ILE A CA 1
ATOM 791 C C . ILE A 1 101 ? 1.113 -19.281 -5.562 1 96.94 101 ILE A C 1
ATOM 793 O O . ILE A 1 101 ? 2.117 -18.703 -5.973 1 96.94 101 ILE A O 1
ATOM 797 N N . ALA A 1 102 ? -0.078 -18.703 -5.426 1 97.81 102 ALA A N 1
ATOM 798 C CA . ALA A 1 102 ? -0.223 -17.266 -5.695 1 97.81 102 ALA A CA 1
ATOM 799 C C . ALA A 1 102 ? 0.719 -16.453 -4.816 1 97.81 102 ALA A C 1
ATOM 801 O O . ALA A 1 102 ? 1.405 -15.555 -5.305 1 97.81 102 ALA A O 1
ATOM 802 N N . GLU A 1 103 ? 0.809 -16.766 -3.58 1 96.88 103 GLU A N 1
ATOM 803 C CA . GLU A 1 103 ? 1.652 -16.062 -2.629 1 96.88 103 GLU A CA 1
ATOM 804 C C . GLU A 1 103 ? 3.129 -16.203 -2.98 1 96.88 103 GLU A C 1
ATOM 806 O O . GLU A 1 103 ? 3.893 -15.242 -2.891 1 96.88 103 GLU A O 1
ATOM 811 N N . LEU A 1 104 ? 3.469 -17.391 -3.365 1 97.5 104 LEU A N 1
ATOM 812 C CA . LEU A 1 104 ? 4.848 -17.688 -3.734 1 97.5 104 LEU A CA 1
ATOM 813 C C . LEU A 1 104 ? 5.348 -16.719 -4.797 1 97.5 104 LEU A C 1
ATOM 815 O O . LEU A 1 104 ? 6.414 -16.109 -4.641 1 97.5 104 LEU A O 1
ATOM 819 N N . TYR A 1 105 ? 4.59 -16.531 -5.77 1 98.31 105 TYR A N 1
ATOM 820 C CA . TYR A 1 105 ? 5.02 -15.688 -6.875 1 98.31 105 TYR A CA 1
ATOM 821 C C . TYR A 1 105 ? 4.809 -14.211 -6.543 1 98.31 105 TYR A C 1
ATOM 823 O O . TYR A 1 105 ? 5.547 -13.352 -7.023 1 98.31 105 TYR A O 1
ATOM 831 N N . ALA A 1 106 ? 3.791 -13.922 -5.719 1 98.38 106 ALA A N 1
ATOM 832 C CA . ALA A 1 106 ? 3.547 -12.531 -5.332 1 98.38 106 ALA A CA 1
ATOM 833 C C . ALA A 1 106 ? 4.68 -12 -4.457 1 98.38 106 ALA A C 1
ATOM 835 O O . ALA A 1 106 ? 4.953 -10.797 -4.453 1 98.38 106 ALA A O 1
ATOM 836 N N . ARG A 1 107 ? 5.34 -12.891 -3.717 1 97.94 107 ARG A N 1
ATOM 837 C CA . ARG A 1 107 ? 6.414 -12.516 -2.807 1 97.94 107 ARG A CA 1
ATOM 838 C C . ARG A 1 107 ? 7.742 -12.398 -3.545 1 97.94 107 ARG A C 1
ATOM 840 O O . ARG A 1 107 ? 8.758 -12.93 -3.096 1 97.94 107 ARG A O 1
ATOM 847 N N . ARG A 1 108 ? 7.719 -11.75 -4.691 1 97.88 108 ARG A N 1
ATOM 848 C CA . ARG A 1 108 ? 8.836 -11.383 -5.555 1 97.88 108 ARG A CA 1
ATOM 849 C C . ARG A 1 108 ? 8.656 -9.969 -6.109 1 97.88 108 ARG A C 1
ATOM 851 O O . ARG A 1 108 ? 7.594 -9.367 -5.953 1 97.88 108 ARG A O 1
ATOM 858 N N . LEU A 1 109 ? 9.773 -9.406 -6.625 1 98.25 109 LEU A N 1
ATOM 859 C CA . LEU A 1 109 ? 9.562 -8.242 -7.48 1 98.25 109 LEU A CA 1
ATOM 860 C C . LEU A 1 109 ? 8.82 -8.633 -8.758 1 98.25 109 LEU A C 1
ATOM 862 O O . LEU A 1 109 ? 9.25 -9.539 -9.477 1 98.25 109 LEU A O 1
ATOM 866 N N . GLN A 1 110 ? 7.73 -7.914 -9 1 98.25 110 GLN A N 1
ATOM 867 C CA . GLN A 1 110 ? 6.855 -8.453 -10.031 1 98.25 110 GLN A CA 1
ATOM 868 C C . GLN A 1 110 ? 6.352 -7.355 -10.961 1 98.25 110 GLN A C 1
ATOM 870 O O . GLN A 1 110 ? 6.254 -6.195 -10.562 1 98.25 110 GLN A O 1
ATOM 875 N N . VAL A 1 111 ? 6.152 -7.668 -12.18 1 98.12 111 VAL A N 1
ATOM 876 C CA . VAL A 1 111 ? 5.18 -7.086 -13.094 1 98.12 111 VAL A CA 1
ATOM 877 C C . VAL A 1 111 ? 3.887 -7.895 -13.062 1 98.12 111 VAL A C 1
ATOM 879 O O . VAL A 1 111 ? 3.918 -9.125 -13.148 1 98.12 111 VAL A O 1
ATOM 882 N N . GLN A 1 112 ? 2.727 -7.227 -12.875 1 98.44 112 GLN A N 1
ATOM 883 C CA . GLN A 1 112 ? 1.479 -7.949 -12.641 1 98.44 112 GLN A CA 1
ATOM 884 C C . GLN A 1 112 ? 1.197 -8.945 -13.766 1 98.44 112 GLN A C 1
ATOM 886 O O . GLN A 1 112 ? 0.699 -10.047 -13.516 1 98.44 112 GLN A O 1
ATOM 891 N N . GLU A 1 113 ? 1.532 -8.57 -14.984 1 98.5 113 GLU A N 1
ATOM 892 C CA . GLU A 1 113 ? 1.354 -9.461 -16.125 1 98.5 113 GLU A CA 1
ATOM 893 C C . GLU A 1 113 ? 2.148 -10.75 -15.953 1 98.5 113 GLU A C 1
ATOM 895 O O . GLU A 1 113 ? 1.628 -11.844 -16.188 1 98.5 113 GLU A O 1
ATOM 900 N N . ARG A 1 114 ? 3.359 -10.617 -15.562 1 98.38 114 ARG A N 1
ATOM 901 C CA . ARG A 1 114 ? 4.227 -11.766 -15.344 1 98.38 114 ARG A CA 1
ATOM 902 C C . ARG A 1 114 ? 3.732 -12.609 -14.172 1 98.38 114 ARG A C 1
ATOM 904 O O . ARG A 1 114 ? 3.709 -13.836 -14.25 1 98.38 114 ARG A O 1
ATOM 911 N N . LEU A 1 115 ? 3.354 -11.898 -13.125 1 98.75 115 LEU A N 1
ATOM 912 C CA . LEU A 1 115 ? 2.811 -12.586 -11.961 1 98.75 115 LEU 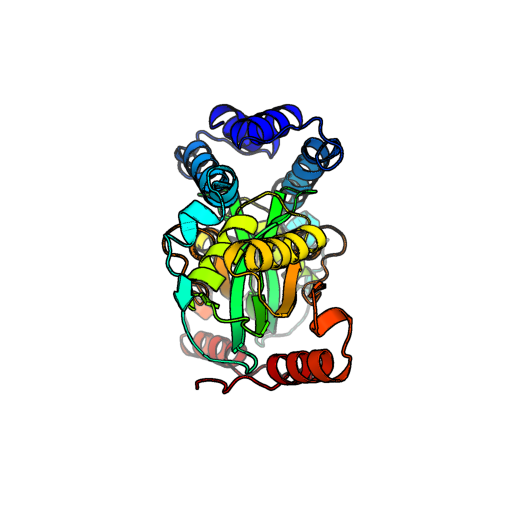A CA 1
ATOM 913 C C . LEU A 1 115 ? 1.632 -13.469 -12.352 1 98.75 115 LEU A C 1
ATOM 915 O O . LEU A 1 115 ? 1.591 -14.648 -11.984 1 98.75 115 LEU A O 1
ATOM 919 N N . THR A 1 116 ? 0.702 -12.945 -13.133 1 98.81 116 THR A N 1
ATOM 920 C CA . THR A 1 116 ? -0.506 -13.648 -13.555 1 98.81 116 THR A CA 1
ATOM 921 C C . THR A 1 116 ? -0.154 -14.898 -14.352 1 98.81 116 THR A C 1
ATOM 923 O O . THR A 1 116 ? -0.685 -15.984 -14.086 1 98.81 116 THR A O 1
ATOM 926 N N . ARG A 1 117 ? 0.781 -14.773 -15.203 1 98.75 117 ARG A N 1
ATOM 927 C CA . ARG A 1 117 ? 1.214 -15.898 -16.031 1 98.75 117 ARG A CA 1
ATOM 928 C C . ARG A 1 117 ? 1.893 -16.969 -15.188 1 98.75 117 ARG A C 1
ATOM 930 O O . ARG A 1 117 ? 1.642 -18.172 -15.375 1 98.75 117 ARG A O 1
ATOM 937 N N . GLN A 1 118 ? 2.734 -16.547 -14.336 1 98.62 118 GLN A N 1
ATOM 938 C CA . GLN A 1 118 ? 3.494 -17.469 -13.508 1 98.62 118 GLN A CA 1
ATOM 939 C C . GLN A 1 118 ? 2.566 -18.344 -12.656 1 98.62 118 GLN A C 1
ATOM 941 O O . GLN A 1 118 ? 2.805 -19.531 -12.492 1 98.62 118 GLN A O 1
ATOM 946 N N . ILE A 1 119 ? 1.547 -17.734 -12.125 1 98.56 119 ILE A N 1
ATOM 947 C CA . ILE A 1 119 ? 0.593 -18.484 -11.32 1 98.56 119 ILE A CA 1
ATOM 948 C C . ILE A 1 119 ? -0.092 -19.547 -12.188 1 98.56 119 ILE A C 1
ATOM 950 O O . ILE A 1 119 ? -0.166 -20.719 -11.805 1 98.56 119 ILE A O 1
ATOM 954 N N . ALA A 1 120 ? -0.552 -19.172 -13.367 1 98.56 120 ALA A N 1
ATOM 955 C CA . ALA A 1 120 ? -1.216 -20.094 -14.281 1 98.56 120 ALA A CA 1
ATOM 956 C C . ALA A 1 120 ? -0.29 -21.25 -14.656 1 98.56 120 ALA A C 1
ATOM 958 O O . ALA A 1 120 ? -0.677 -22.422 -14.57 1 98.56 120 ALA A O 1
ATOM 959 N N . ASP A 1 121 ? 0.927 -20.938 -15.008 1 98.44 121 ASP A N 1
ATOM 960 C CA . ASP A 1 121 ? 1.896 -21.953 -15.438 1 98.44 121 ASP A CA 1
ATOM 961 C C . ASP A 1 121 ? 2.227 -22.906 -14.297 1 98.44 121 ASP A C 1
ATOM 963 O O . ASP A 1 121 ? 2.387 -24.109 -14.523 1 98.44 121 ASP A O 1
ATOM 967 N N . ALA A 1 122 ? 2.316 -22.359 -13.172 1 97.69 122 ALA A N 1
ATOM 968 C CA . ALA A 1 122 ? 2.633 -23.188 -12.016 1 97.69 122 ALA A CA 1
ATOM 969 C C . ALA A 1 122 ? 1.534 -24.219 -11.758 1 97.69 122 ALA A C 1
ATOM 971 O O . ALA A 1 122 ? 1.818 -25.359 -11.414 1 97.69 122 ALA A O 1
ATOM 972 N N . ILE A 1 123 ? 0.295 -23.797 -11.891 1 96.75 123 ILE A N 1
ATOM 973 C CA . ILE A 1 123 ? -0.823 -24.719 -11.672 1 96.75 123 ILE A CA 1
ATOM 974 C C . ILE A 1 123 ? -0.814 -25.812 -12.742 1 96.75 123 ILE A C 1
ATOM 976 O O . ILE A 1 123 ? -1.011 -26.984 -12.438 1 96.75 123 ILE A O 1
ATOM 980 N N . VAL A 1 124 ? -0.515 -25.469 -13.977 1 97.06 124 VAL A N 1
ATOM 981 C CA . VAL A 1 124 ? -0.42 -26.438 -15.062 1 97.06 124 VAL A CA 1
ATOM 982 C C . VAL A 1 124 ? 0.665 -27.469 -14.742 1 97.06 124 VAL A C 1
ATOM 984 O O . VAL A 1 124 ? 0.439 -28.672 -14.859 1 97.06 124 VAL A O 1
ATOM 987 N N . GLU A 1 125 ? 1.721 -26.922 -14.297 1 95.81 125 GLU A N 1
ATOM 988 C CA . GLU A 1 125 ? 2.857 -27.797 -14.023 1 95.81 125 GLU A CA 1
ATOM 989 C C . GLU A 1 125 ? 2.568 -28.719 -12.836 1 95.81 125 GLU A C 1
ATOM 991 O O . GLU A 1 125 ? 3.055 -29.844 -12.797 1 95.81 125 GLU A O 1
ATOM 996 N N . THR A 1 126 ? 1.768 -28.281 -11.945 1 94.19 126 THR A N 1
ATOM 997 C CA . THR A 1 126 ? 1.553 -29 -10.695 1 94.19 126 THR A CA 1
ATOM 998 C C . THR A 1 126 ? 0.52 -30.109 -10.875 1 94.19 126 THR A C 1
ATOM 1000 O O . THR A 1 126 ? 0.689 -31.219 -10.359 1 94.19 126 THR A O 1
ATOM 1003 N N . VAL A 1 127 ? -0.598 -29.859 -11.688 1 93.94 127 VAL A N 1
ATOM 1004 C CA . VAL A 1 127 ? -1.673 -30.844 -11.656 1 93.94 127 VAL A CA 1
ATOM 1005 C C . VAL A 1 127 ? -2.092 -31.203 -13.078 1 93.94 127 VAL A C 1
ATOM 1007 O O . VAL A 1 127 ? -2.994 -32.031 -13.281 1 93.94 127 VAL A O 1
ATOM 1010 N N . GLU A 1 128 ? -1.468 -30.578 -14.109 1 94.88 128 GLU A N 1
ATOM 1011 C CA . GLU A 1 128 ? -1.73 -30.875 -15.516 1 94.88 128 GLU A CA 1
ATOM 1012 C C . GLU A 1 128 ? -3.229 -30.922 -15.797 1 94.88 128 GLU A C 1
ATOM 1014 O O . GLU A 1 128 ? -3.73 -31.891 -16.359 1 94.88 128 GLU A O 1
ATOM 1019 N N . PRO A 1 129 ? -3.889 -29.828 -15.484 1 97.12 129 PRO A N 1
ATOM 1020 C CA . PRO A 1 129 ? -5.336 -29.797 -15.695 1 97.12 129 PRO A CA 1
ATOM 1021 C C . PRO A 1 129 ? -5.715 -29.719 -17.172 1 97.12 129 PRO A C 1
ATOM 1023 O O . PRO A 1 129 ? -4.836 -29.578 -18.031 1 97.12 129 PRO A O 1
ATOM 1026 N N . LEU A 1 130 ? -7.031 -29.891 -17.469 1 97.38 130 LEU A N 1
ATOM 1027 C CA . LEU A 1 130 ? -7.52 -29.656 -18.828 1 97.38 130 LEU A CA 1
ATOM 1028 C C . LEU A 1 130 ? -7.363 -28.203 -19.219 1 97.38 130 LEU A C 1
ATOM 1030 O O . LEU A 1 130 ? -7.191 -27.875 -20.406 1 97.38 130 LEU A O 1
ATOM 1034 N N . GLY A 1 131 ? -7.406 -27.328 -18.234 1 97.75 131 GLY A N 1
ATOM 1035 C CA . GLY A 1 131 ? -7.207 -25.891 -18.438 1 97.75 131 GLY A CA 1
ATOM 1036 C C . GLY A 1 131 ? -7.172 -25.109 -17.125 1 97.75 131 GLY A C 1
ATOM 1037 O O . GLY A 1 131 ? -7.555 -25.625 -16.078 1 97.75 131 GLY A O 1
ATOM 1038 N N . VAL A 1 132 ? -6.672 -23.906 -17.203 1 98.31 132 VAL A N 1
ATOM 1039 C CA . VAL A 1 132 ? -6.594 -23.016 -16.062 1 98.31 132 VAL A CA 1
ATOM 1040 C C . VAL A 1 132 ? -6.836 -21.562 -16.5 1 98.31 132 VAL A C 1
ATOM 1042 O O . VAL A 1 132 ? -6.461 -21.188 -17.609 1 98.31 132 VAL A O 1
ATOM 1045 N N . ALA A 1 133 ? -7.551 -20.844 -15.633 1 98.62 133 ALA A N 1
ATOM 1046 C CA . ALA A 1 133 ? -7.73 -19.406 -15.797 1 98.62 133 ALA A CA 1
ATOM 1047 C C . ALA A 1 133 ? -7.363 -18.656 -14.516 1 98.62 133 ALA A C 1
ATOM 1049 O O . ALA A 1 133 ? -7.781 -19.047 -13.422 1 98.62 133 ALA A O 1
ATOM 1050 N N . VAL A 1 134 ? -6.559 -17.641 -14.688 1 98.69 134 VAL A N 1
ATOM 1051 C CA . VAL A 1 134 ? -6.156 -16.797 -13.562 1 98.69 134 VAL A CA 1
ATOM 1052 C C . VAL A 1 134 ? -6.465 -15.328 -13.883 1 98.69 134 VAL A C 1
ATOM 1054 O O . VAL A 1 134 ? -6.156 -14.852 -14.977 1 98.69 134 VAL A O 1
ATOM 1057 N N . VAL A 1 135 ? -7.141 -14.695 -12.977 1 98.62 135 VAL A N 1
ATOM 1058 C CA . VAL A 1 135 ? -7.367 -13.25 -13.047 1 98.62 135 VAL A CA 1
ATOM 1059 C C . VAL A 1 135 ? -6.77 -12.578 -11.82 1 98.62 135 VAL A C 1
ATOM 1061 O O . VAL A 1 135 ? -6.965 -13.039 -10.688 1 98.62 135 VAL A O 1
ATOM 1064 N N . VAL A 1 136 ? -6.004 -11.5 -12.055 1 98.5 136 VAL A N 1
ATOM 1065 C CA . VAL A 1 136 ? -5.402 -10.719 -10.977 1 98.5 136 VAL A CA 1
ATOM 1066 C C . VAL A 1 136 ? -5.867 -9.273 -11.062 1 98.5 136 VAL A C 1
ATOM 1068 O O . VAL A 1 136 ? -5.832 -8.664 -12.141 1 98.5 136 VAL A O 1
ATOM 1071 N N . GLU A 1 137 ? -6.359 -8.727 -9.969 1 98.06 137 GLU A N 1
ATOM 1072 C CA . GLU A 1 137 ? -6.766 -7.328 -9.844 1 98.06 137 GLU A CA 1
ATOM 1073 C C . GLU A 1 137 ? -6.027 -6.641 -8.695 1 98.06 137 GLU A C 1
ATOM 1075 O O . GLU A 1 137 ? -6.156 -7.039 -7.539 1 98.06 137 GLU A O 1
ATOM 1080 N N . CYS A 1 138 ? -5.309 -5.586 -9.102 1 97.56 138 CYS A N 1
ATOM 1081 C CA . CYS A 1 138 ? -4.5 -4.977 -8.047 1 97.56 138 CYS A CA 1
ATOM 1082 C C . CYS A 1 138 ? -4.527 -3.459 -8.156 1 97.56 138 CYS A C 1
ATOM 1084 O O . CYS A 1 138 ? -4.762 -2.908 -9.234 1 97.56 138 CYS A O 1
ATOM 1086 N N . THR A 1 139 ? -4.348 -2.832 -6.969 1 96.44 139 THR A N 1
ATOM 1087 C CA . THR A 1 139 ? -3.994 -1.421 -6.855 1 96.44 139 THR A CA 1
ATOM 1088 C C . THR A 1 139 ? -2.486 -1.252 -6.684 1 96.44 139 THR A C 1
ATOM 1090 O O . THR A 1 139 ? -1.884 -1.864 -5.801 1 96.44 139 THR A O 1
ATOM 1093 N N . HIS A 1 140 ? -1.922 -0.474 -7.594 1 97.38 140 HIS A N 1
ATOM 1094 C CA . HIS A 1 140 ? -0.492 -0.19 -7.547 1 97.38 140 HIS A CA 1
ATOM 1095 C C . HIS A 1 140 ? -0.215 1.127 -6.828 1 97.38 140 HIS A C 1
ATOM 1097 O O . HIS A 1 140 ? -0.566 2.197 -7.332 1 97.38 140 HIS A O 1
ATOM 1103 N N . PHE A 1 141 ? 0.541 1.056 -5.773 1 96.31 141 PHE A N 1
ATOM 1104 C CA . PHE A 1 141 ? 0.742 2.252 -4.965 1 96.31 141 PHE A CA 1
ATOM 1105 C C . PHE A 1 141 ? 1.767 3.176 -5.609 1 96.31 141 PHE A C 1
ATOM 1107 O O . PHE A 1 141 ? 1.847 4.359 -5.266 1 96.31 141 PHE A O 1
ATOM 1114 N N . CYS A 1 142 ? 2.592 2.652 -6.523 1 95.5 142 CYS A N 1
ATOM 1115 C CA . CYS A 1 142 ? 3.473 3.533 -7.281 1 95.5 142 CYS A CA 1
ATOM 1116 C C . CYS A 1 142 ? 2.67 4.488 -8.156 1 95.5 142 CYS A C 1
ATOM 1118 O O . CYS A 1 142 ? 3.178 5.527 -8.578 1 95.5 142 CYS A O 1
ATOM 1120 N N . MET A 1 143 ? 1.384 4.156 -8.398 1 92.69 143 MET A N 1
ATOM 1121 C CA . MET A 1 143 ? 0.498 5.02 -9.172 1 92.69 143 MET A CA 1
ATOM 1122 C C . MET A 1 143 ? -0.395 5.848 -8.25 1 92.69 143 MET A C 1
ATOM 1124 O O . MET A 1 143 ? -1.002 6.828 -8.68 1 92.69 143 MET A O 1
ATOM 1128 N N . VAL A 1 144 ? -0.465 5.41 -7.055 1 91.81 144 VAL A N 1
ATOM 1129 C CA . VAL A 1 144 ? -1.39 6.043 -6.125 1 91.81 144 VAL A CA 1
ATOM 1130 C C . VAL A 1 144 ? -0.646 7.074 -5.277 1 91.81 144 VAL A C 1
ATOM 1132 O O . VAL A 1 144 ? -1.129 8.195 -5.082 1 91.81 144 VAL A O 1
ATOM 1135 N N . MET A 1 145 ? 0.542 6.754 -4.871 1 92.81 145 MET A N 1
ATOM 1136 C CA . MET A 1 145 ? 1.227 7.547 -3.855 1 92.81 145 MET A CA 1
ATOM 1137 C C . MET A 1 145 ? 2.158 8.57 -4.496 1 92.81 145 MET A C 1
ATOM 1139 O O . MET A 1 145 ? 2.688 9.445 -3.816 1 92.81 145 MET A O 1
ATOM 1143 N N . ARG A 1 146 ? 2.322 8.375 -5.723 1 86.31 146 ARG A N 1
ATOM 1144 C CA . ARG A 1 146 ? 3.23 9.266 -6.43 1 86.31 146 ARG A CA 1
ATOM 1145 C C . ARG A 1 146 ? 2.83 9.406 -7.895 1 86.31 146 ARG A C 1
ATOM 1147 O O . ARG A 1 146 ? 1.982 8.664 -8.391 1 86.31 146 ARG A O 1
ATOM 1154 N N . GLY A 1 147 ? 3.422 10.391 -8.484 1 83.44 147 GLY A N 1
ATOM 1155 C CA . GLY A 1 147 ? 3.18 10.539 -9.914 1 83.44 147 GLY A CA 1
ATOM 1156 C C . GLY A 1 147 ? 1.776 11.016 -10.234 1 83.44 147 GLY A C 1
ATOM 1157 O O . GLY A 1 147 ? 1.34 12.062 -9.742 1 83.44 147 GLY A O 1
ATOM 1158 N N . VAL A 1 148 ? 0.996 10.25 -10.898 1 77.38 148 VAL A N 1
ATOM 1159 C CA . VAL A 1 148 ? -0.322 10.625 -11.398 1 77.38 148 VAL A CA 1
ATOM 1160 C C . VAL A 1 148 ? -1.328 10.633 -10.25 1 77.38 148 VAL A C 1
ATOM 1162 O O . VAL A 1 148 ? -2.369 11.289 -10.336 1 77.38 148 VAL A O 1
ATOM 1165 N N . GLN A 1 149 ? -1.022 9.953 -9.141 1 82.25 149 GLN A N 1
ATOM 1166 C CA . GLN A 1 149 ? -1.807 9.891 -7.914 1 82.25 149 GLN A CA 1
ATOM 1167 C C . GLN A 1 149 ? -3.268 9.57 -8.211 1 82.25 149 GLN A C 1
ATOM 1169 O O . GLN A 1 149 ? -4.168 10.305 -7.793 1 82.25 149 GLN A O 1
ATOM 1174 N N . LYS A 1 150 ? -3.502 8.438 -8.875 1 80.56 150 LYS A N 1
ATOM 1175 C CA . LYS A 1 150 ? -4.844 7.941 -9.172 1 80.56 150 LYS A CA 1
ATOM 1176 C C . LYS A 1 150 ? -5.32 6.98 -8.086 1 80.56 150 LYS A C 1
ATOM 1178 O O . LYS A 1 150 ? -5.145 5.766 -8.195 1 80.56 150 LYS A O 1
ATOM 1183 N N . THR A 1 151 ? -5.988 7.336 -7.016 1 80.75 151 THR A N 1
ATOM 1184 C CA . THR A 1 151 ? -6.375 6.555 -5.848 1 80.75 151 THR A CA 1
ATOM 1185 C C . THR A 1 151 ? -7.445 5.527 -6.211 1 80.75 151 THR A C 1
ATOM 1187 O O . THR A 1 151 ? -7.512 4.453 -5.605 1 80.75 151 THR A O 1
ATOM 1190 N N . GLY A 1 152 ? -8.078 5.574 -7.375 1 83 152 GLY A N 1
ATOM 1191 C CA . GLY A 1 152 ? -9.148 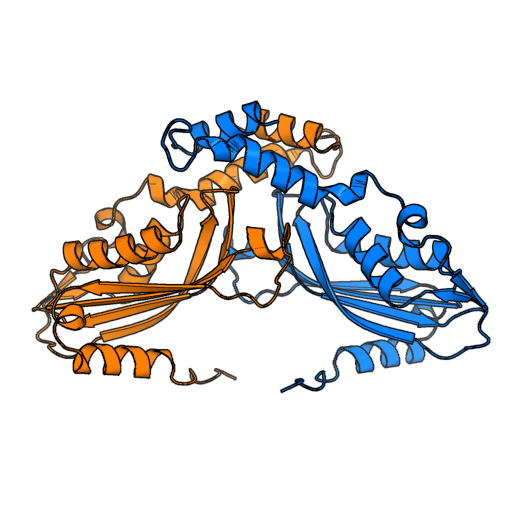4.668 -7.742 1 83 152 GLY A CA 1
ATOM 1192 C C . GLY A 1 152 ? -8.773 3.725 -8.875 1 83 152 GLY A C 1
ATOM 1193 O O . GLY A 1 152 ? -9.57 2.873 -9.266 1 83 152 GLY A O 1
ATOM 1194 N N . ALA A 1 153 ? -7.523 3.74 -9.172 1 89.56 153 ALA A N 1
ATOM 1195 C CA . ALA A 1 153 ? -7.102 2.928 -10.312 1 89.56 153 ALA A CA 1
ATOM 1196 C C . ALA A 1 153 ? -6.934 1.466 -9.906 1 89.56 153 ALA A C 1
ATOM 1198 O O . ALA A 1 153 ? -6.348 1.166 -8.867 1 89.56 153 ALA A O 1
ATOM 1199 N N . LEU A 1 154 ? -7.555 0.612 -10.68 1 94.56 154 LEU A N 1
ATOM 1200 C CA . LEU A 1 154 ? -7.441 -0.835 -10.531 1 94.56 154 LEU A CA 1
ATOM 1201 C C . LEU A 1 154 ? -6.93 -1.47 -11.82 1 94.56 154 LEU A C 1
ATOM 1203 O O . LEU A 1 154 ? -7.449 -1.19 -12.906 1 94.56 154 LEU A O 1
ATOM 1207 N N . THR A 1 155 ? -5.895 -2.275 -11.758 1 96.81 155 THR A N 1
ATOM 1208 C CA . THR A 1 155 ? -5.348 -3.002 -12.898 1 96.81 155 THR A CA 1
ATOM 1209 C C . THR A 1 155 ? -5.812 -4.457 -12.891 1 96.81 155 THR A C 1
ATOM 1211 O O . THR A 1 155 ? -5.75 -5.125 -11.852 1 96.81 155 THR A O 1
ATOM 1214 N N . THR A 1 156 ? -6.324 -4.906 -14.023 1 98 156 THR A N 1
ATOM 1215 C CA . THR A 1 156 ? -6.746 -6.297 -14.164 1 98 156 THR A CA 1
ATOM 1216 C C . THR A 1 156 ? -5.918 -7.012 -15.227 1 98 156 THR A C 1
ATOM 1218 O O . THR A 1 156 ? -5.715 -6.48 -16.328 1 98 156 THR A O 1
ATOM 1221 N N . THR A 1 157 ? -5.336 -8.141 -14.906 1 98.56 157 THR A N 1
ATOM 1222 C CA . THR A 1 157 ? -4.641 -9.008 -15.852 1 98.56 157 THR A CA 1
ATOM 1223 C C . THR A 1 157 ? -5.211 -10.422 -15.812 1 98.56 157 THR A C 1
ATOM 1225 O O . THR A 1 157 ? -5.766 -10.844 -14.789 1 98.56 157 THR A O 1
ATOM 1228 N N . SER A 1 158 ? -5.164 -11.148 -16.922 1 98.44 158 SER A N 1
ATOM 1229 C CA . SER A 1 158 ? -5.641 -12.531 -16.984 1 98.44 158 SER A CA 1
ATOM 1230 C C . SER A 1 158 ? -4.68 -13.406 -17.781 1 98.44 158 SER A C 1
ATOM 1232 O O . SER A 1 158 ? -3.924 -12.906 -18.625 1 98.44 158 SER A O 1
ATOM 1234 N N . SER A 1 159 ? -4.625 -14.633 -17.469 1 98.56 159 SER A N 1
ATOM 1235 C CA . SER A 1 159 ? -3.889 -15.68 -18.156 1 98.56 159 SER A CA 1
ATOM 1236 C C . SER A 1 159 ? -4.684 -16.984 -18.203 1 98.56 159 SER A C 1
ATOM 1238 O O . SER A 1 159 ? -5.215 -17.422 -17.188 1 98.56 159 SER A O 1
ATOM 1240 N N . VAL A 1 160 ? -4.773 -17.516 -19.406 1 98.31 160 VAL A N 1
ATOM 1241 C CA . VAL A 1 160 ? -5.551 -18.734 -19.562 1 98.31 160 VAL A CA 1
ATOM 1242 C C . VAL A 1 160 ? -4.703 -19.797 -20.266 1 98.31 160 VAL A C 1
ATOM 1244 O O . VAL A 1 160 ? -3.783 -19.469 -21.031 1 98.31 160 VAL A O 1
ATOM 1247 N N . ARG A 1 161 ? -5.004 -21 -19.984 1 98.06 161 ARG A N 1
ATOM 1248 C CA . ARG A 1 161 ? -4.383 -22.172 -20.594 1 98.06 161 ARG A CA 1
ATOM 1249 C C . ARG A 1 161 ? -5.426 -23.234 -20.938 1 98.06 161 ARG A C 1
ATOM 1251 O O . ARG A 1 161 ? -6.516 -23.25 -20.344 1 98.06 161 ARG A O 1
ATOM 1258 N N . GLY A 1 162 ? -5.094 -24.156 -21.891 1 97.69 162 GLY A N 1
ATOM 1259 C CA . GLY A 1 162 ? -5.941 -25.297 -22.188 1 97.69 162 GLY A CA 1
ATOM 1260 C C . GLY A 1 162 ? -7.328 -24.906 -22.672 1 97.69 162 GLY A C 1
ATOM 1261 O O . GLY A 1 162 ? -7.473 -24.062 -23.547 1 97.69 162 GLY A O 1
ATOM 1262 N N . CYS A 1 163 ? -8.312 -25.562 -22.062 1 96.75 163 CYS A N 1
ATOM 1263 C CA . CYS A 1 163 ? -9.68 -25.406 -22.547 1 96.75 163 CYS A CA 1
ATOM 1264 C C . CYS A 1 163 ? -10.195 -24 -22.297 1 96.75 163 CYS A C 1
ATOM 1266 O O . CYS A 1 163 ? -11.156 -23.562 -22.922 1 96.75 163 CYS A O 1
ATOM 1268 N N . PHE A 1 164 ? -9.57 -23.25 -21.438 1 97.12 164 PHE A N 1
ATOM 1269 C CA . PHE A 1 164 ? -9.977 -21.875 -21.234 1 97.12 164 PHE A CA 1
ATOM 1270 C C . PHE A 1 164 ? -9.5 -21 -22.391 1 97.12 164 PHE A C 1
ATOM 1272 O O . PHE A 1 164 ? -10.07 -19.922 -22.641 1 97.12 164 PHE A O 1
ATOM 1279 N N . GLU A 1 165 ? -8.477 -21.344 -22.969 1 95.56 165 GLU A N 1
ATOM 1280 C CA . GLU A 1 165 ? -7.973 -20.625 -24.141 1 95.56 165 GLU A CA 1
ATOM 1281 C C . GLU A 1 165 ? -8.773 -20.969 -25.391 1 95.56 165 GLU A C 1
ATOM 1283 O O . GLU A 1 165 ? -9.086 -20.094 -26.188 1 95.56 165 GLU A O 1
ATOM 1288 N N . SER A 1 166 ? -9.188 -22.25 -25.516 1 96 166 SER A N 1
ATOM 1289 C CA . SER A 1 166 ? -9.727 -22.766 -26.766 1 96 166 SER A CA 1
ATOM 1290 C C . SER A 1 166 ? -11.25 -22.688 -26.797 1 96 166 SER A C 1
ATOM 1292 O O . SER A 1 166 ? -11.867 -22.703 -27.859 1 96 166 SER A O 1
ATOM 1294 N N . ASN A 1 167 ? -11.883 -22.625 -25.656 1 96.06 167 ASN A N 1
ATOM 1295 C CA . ASN A 1 167 ? -13.336 -22.656 -25.531 1 96.06 167 ASN A CA 1
ATOM 1296 C C . ASN A 1 167 ? -13.875 -21.391 -24.891 1 96.06 167 ASN A C 1
ATOM 1298 O O . ASN A 1 167 ? -13.758 -21.203 -23.672 1 96.06 167 ASN A O 1
ATOM 1302 N N . SER A 1 168 ? -14.547 -20.594 -25.656 1 95.38 168 SER A N 1
ATOM 1303 C CA . SER A 1 168 ? -15.023 -19.297 -25.203 1 95.38 168 SER A CA 1
ATOM 1304 C C . SER A 1 168 ? -16.125 -19.453 -24.156 1 95.38 168 SER A C 1
ATOM 1306 O O . SER A 1 168 ? -16.25 -18.609 -23.25 1 95.38 168 SER A O 1
ATOM 1308 N N . LYS A 1 169 ? -16.875 -20.438 -24.25 1 95.81 169 LYS A N 1
ATOM 1309 C CA . LYS A 1 169 ? -17.938 -20.672 -23.281 1 95.81 169 LYS A CA 1
ATOM 1310 C C . LYS A 1 169 ? -17.359 -20.969 -21.906 1 95.81 169 LYS A C 1
ATOM 1312 O O . LYS A 1 169 ? -17.859 -20.469 -20.891 1 95.81 169 LYS A O 1
ATOM 1317 N N . THR A 1 170 ? -16.344 -21.781 -21.906 1 94.94 170 THR A N 1
ATOM 1318 C CA . THR A 1 170 ? -15.664 -22.125 -20.672 1 94.94 170 THR A CA 1
ATOM 1319 C C . THR A 1 170 ? -15.078 -20.875 -20.016 1 94.94 170 THR A C 1
ATOM 1321 O O . THR A 1 170 ? -15.242 -20.672 -18.812 1 94.94 170 THR A O 1
ATOM 1324 N N . ARG A 1 171 ? -14.523 -20 -20.812 1 95.19 171 ARG A N 1
A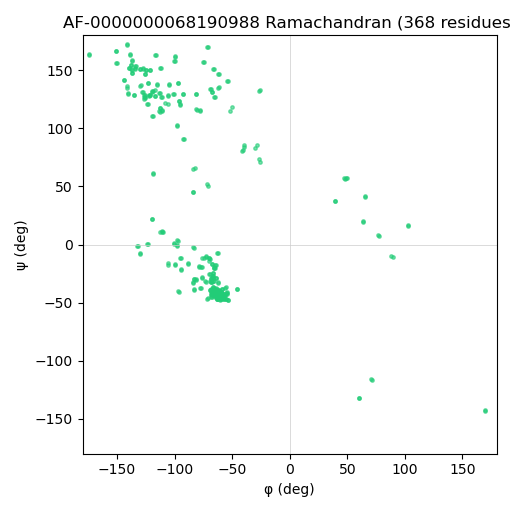TOM 1325 C CA . ARG A 1 171 ? -13.938 -18.766 -20.328 1 95.19 171 ARG A CA 1
ATOM 1326 C C . ARG A 1 171 ? -15.016 -17.844 -19.766 1 95.19 171 ARG A C 1
ATOM 1328 O O . ARG A 1 171 ? -14.836 -17.25 -18.688 1 95.19 171 ARG A O 1
ATOM 1335 N N . ALA A 1 172 ? -16.094 -17.75 -20.469 1 95.12 172 ALA A N 1
ATOM 1336 C CA . ALA A 1 172 ? -17.203 -16.891 -20.062 1 95.12 172 ALA A CA 1
ATOM 1337 C C . ALA A 1 172 ? -17.781 -17.328 -18.719 1 95.12 172 ALA A C 1
ATOM 1339 O O . ALA A 1 172 ? -18.156 -16.5 -17.891 1 95.12 172 ALA A O 1
ATOM 1340 N N . GLU A 1 173 ? -17.875 -18.578 -18.531 1 94.12 173 GLU A N 1
ATOM 1341 C CA . GLU A 1 173 ? -18.375 -19.109 -17.281 1 94.12 173 GLU A CA 1
ATOM 1342 C C . GLU A 1 173 ? -17.484 -18.703 -16.109 1 94.12 173 GLU A C 1
ATOM 1344 O O . GLU A 1 173 ? -17.984 -18.25 -15.07 1 94.12 173 GLU A O 1
ATOM 1349 N N . PHE A 1 174 ? -16.234 -18.844 -16.312 1 95.75 174 PHE A N 1
ATOM 1350 C CA . PHE A 1 174 ? -15.281 -18.453 -15.289 1 95.75 174 PHE A CA 1
ATOM 1351 C C . PHE A 1 174 ? -15.422 -16.984 -14.945 1 95.75 174 PHE A C 1
ATOM 1353 O O . PHE A 1 174 ? -15.547 -16.625 -13.773 1 95.75 174 PHE A O 1
ATOM 1360 N N . PHE A 1 175 ? -15.523 -16.109 -15.93 1 94.81 175 PHE A N 1
ATOM 1361 C CA . PHE A 1 175 ? -15.586 -14.664 -15.727 1 94.81 175 PHE A CA 1
ATOM 1362 C C . PHE A 1 175 ? -16.906 -14.273 -15.055 1 94.81 175 PHE A C 1
ATOM 1364 O O . PHE A 1 175 ? -16.938 -13.344 -14.25 1 94.81 175 PHE A O 1
ATOM 1371 N N . SER A 1 176 ? -17.938 -14.992 -15.344 1 94.25 176 SER A N 1
ATOM 1372 C CA . SER A 1 176 ? -19.234 -14.742 -14.703 1 94.25 176 SER A CA 1
ATOM 1373 C C . SER A 1 176 ? -19.172 -15.062 -13.211 1 94.25 176 SER A C 1
ATOM 1375 O O . SER A 1 176 ? -19.781 -14.359 -12.398 1 94.25 176 SER A O 1
ATOM 1377 N N . ILE A 1 177 ? -18.469 -16.047 -12.891 1 92.81 177 ILE A N 1
ATOM 1378 C CA . ILE A 1 177 ? -18.375 -16.5 -11.508 1 92.81 177 ILE A CA 1
ATOM 1379 C C . ILE A 1 177 ? -17.594 -15.469 -10.688 1 92.81 177 ILE A C 1
ATOM 1381 O O . ILE A 1 177 ? -17.984 -15.156 -9.555 1 92.81 177 ILE A O 1
ATOM 1385 N N . ILE A 1 178 ? -16.562 -14.914 -11.281 1 92.5 178 ILE A N 1
ATOM 1386 C CA . ILE A 1 178 ? -15.711 -14.055 -10.453 1 92.5 178 ILE A CA 1
ATOM 1387 C C . ILE A 1 178 ? -16.328 -12.656 -10.375 1 92.5 178 ILE A C 1
ATOM 1389 O O . ILE A 1 178 ? -15.977 -11.875 -9.492 1 92.5 178 ILE A O 1
ATOM 1393 N N . GLN A 1 179 ? -17.062 -12.164 -11.359 1 86.88 179 GLN A N 1
ATOM 1394 C CA . GLN A 1 179 ? -17.766 -10.883 -11.312 1 86.88 179 GLN A CA 1
ATOM 1395 C C . GLN A 1 179 ? -18.922 -10.93 -10.32 1 86.88 179 GLN A C 1
ATOM 1397 O O . GLN A 1 179 ? -19.312 -9.898 -9.773 1 86.88 179 GLN A O 1
ATOM 1402 N N . GLY A 1 180 ? -19.641 -11.945 -10.266 1 68.62 180 GLY A N 1
ATOM 1403 C CA . GLY A 1 180 ? -20.797 -12.078 -9.383 1 68.62 180 GLY A CA 1
ATOM 1404 C C . GLY A 1 180 ? -20.469 -11.758 -7.934 1 68.62 180 GLY A C 1
ATOM 1405 O O . GLY A 1 180 ? -19.328 -11.891 -7.504 1 68.62 180 GLY A O 1
ATOM 1406 N N . ASN A 1 181 ? -21.141 -10.57 -7.367 1 50.31 181 ASN A N 1
ATOM 1407 C CA . ASN A 1 181 ? -21.109 -10.047 -6.004 1 50.31 181 ASN A CA 1
ATOM 1408 C C . ASN A 1 181 ? -20.875 -11.164 -4.988 1 50.31 181 ASN A C 1
ATOM 1410 O O . ASN A 1 181 ? -21.594 -12.156 -4.973 1 50.31 181 ASN A O 1
ATOM 1414 N N . GLY A 1 182 ? -19.703 -11.5 -4.746 1 40.91 182 GLY A N 1
ATOM 1415 C CA . GLY A 1 182 ? -19.562 -12.281 -3.529 1 40.91 182 GLY A CA 1
ATOM 1416 C C . GLY A 1 182 ? -20.672 -12 -2.518 1 40.91 182 GLY A C 1
ATOM 1417 O O . GLY A 1 182 ? -21.297 -10.945 -2.553 1 40.91 182 GLY A O 1
ATOM 1418 N N . VAL A 1 183 ? -21.344 -13.047 -1.882 1 34.62 183 VAL A N 1
ATOM 1419 C CA . VAL A 1 183 ? -22.094 -12.883 -0.645 1 34.62 183 VAL A CA 1
ATOM 1420 C C . VAL A 1 183 ? -21.344 -11.945 0.298 1 34.62 183 VAL A C 1
ATOM 1422 O O . VAL A 1 183 ? -20.188 -12.203 0.65 1 34.62 183 VAL A O 1
ATOM 1425 N N . THR A 1 184 ? -21.5 -10.641 0.143 1 30.16 184 THR A N 1
ATOM 1426 C CA . THR A 1 184 ? -21.156 -9.82 1.3 1 30.16 184 THR A CA 1
ATOM 1427 C C . THR A 1 184 ? -21.297 -10.625 2.59 1 30.16 184 THR A C 1
ATOM 1429 O O . THR A 1 184 ? -22.391 -11.062 2.945 1 30.16 184 THR A O 1
ATOM 1432 N N . MET A 1 185 ? -20.531 -11.531 2.916 1 22.77 185 MET A N 1
ATOM 1433 C CA . MET A 1 185 ? -20.656 -11.938 4.312 1 22.77 185 MET A CA 1
ATOM 1434 C C . MET A 1 185 ? -20.828 -10.719 5.219 1 22.77 185 MET A C 1
ATOM 1436 O O . MET A 1 185 ? -19.969 -9.836 5.246 1 22.77 185 MET A O 1
ATOM 1440 N N . CYS A 1 186 ? -22.031 -10.195 5.293 1 19.27 186 CYS A N 1
ATOM 1441 C CA . CYS A 1 186 ? -22.391 -9.406 6.461 1 19.27 186 CYS A CA 1
ATOM 1442 C C . CYS A 1 186 ? -21.938 -10.094 7.746 1 19.27 186 CYS A C 1
ATOM 1444 O O . CYS A 1 186 ? -22.047 -11.312 7.875 1 19.27 186 CYS A O 1
ATOM 1446 N N . MET B 1 1 ? 22.125 7.387 -3.111 1 96.06 1 MET B N 1
ATOM 1447 C CA . MET B 1 1 ? 20.891 6.676 -2.805 1 96.06 1 MET B CA 1
ATOM 1448 C C . MET B 1 1 ? 20.656 5.543 -3.799 1 96.06 1 MET B C 1
ATOM 1450 O O . MET B 1 1 ? 20.344 4.418 -3.4 1 96.06 1 MET B O 1
ATOM 1454 N N . SER B 1 2 ? 20.922 5.824 -5.059 1 97.31 2 SER B N 1
ATOM 1455 C CA . SER B 1 2 ? 20.734 4.785 -6.066 1 97.31 2 SER B CA 1
ATOM 1456 C C . SER B 1 2 ? 21.656 3.598 -5.816 1 97.31 2 SER B C 1
ATOM 1458 O O . SER B 1 2 ? 21.266 2.445 -6.004 1 97.31 2 SER B O 1
ATOM 1460 N N . ALA B 1 3 ? 22.875 3.879 -5.441 1 97.81 3 ALA B N 1
ATOM 1461 C CA . ALA B 1 3 ? 23.812 2.811 -5.133 1 97.81 3 ALA B CA 1
ATOM 1462 C C . ALA B 1 3 ? 23.328 1.967 -3.957 1 97.81 3 ALA B C 1
ATOM 1464 O O . ALA B 1 3 ? 23.453 0.74 -3.969 1 97.81 3 ALA B O 1
ATOM 1465 N N . ALA B 1 4 ? 22.844 2.607 -2.967 1 98.25 4 ALA B N 1
ATOM 1466 C CA . ALA B 1 4 ? 22.281 1.88 -1.834 1 98.25 4 ALA B CA 1
ATOM 1467 C C . ALA B 1 4 ? 21.078 1.034 -2.268 1 98.25 4 ALA B C 1
ATOM 1469 O O . ALA B 1 4 ? 20.938 -0.108 -1.827 1 98.25 4 ALA B O 1
ATOM 1470 N N . CYS B 1 5 ? 20.219 1.539 -3.105 1 98.31 5 CYS B N 1
ATOM 1471 C CA . CYS B 1 5 ? 19.078 0.801 -3.652 1 98.31 5 CYS B CA 1
ATOM 1472 C C . CYS B 1 5 ? 19.547 -0.437 -4.406 1 98.31 5 CYS B C 1
ATOM 1474 O O . CYS B 1 5 ? 18.969 -1.514 -4.266 1 98.31 5 CYS B O 1
ATOM 1476 N N . LYS B 1 6 ? 20.594 -0.254 -5.18 1 98.19 6 LYS B N 1
ATOM 1477 C CA . LYS B 1 6 ? 21.172 -1.377 -5.914 1 98.19 6 LYS B CA 1
ATOM 1478 C C . LYS B 1 6 ? 21.641 -2.471 -4.965 1 98.19 6 LYS B C 1
ATOM 1480 O O . LYS B 1 6 ? 21.422 -3.656 -5.207 1 98.19 6 LYS B O 1
ATOM 1485 N N . THR B 1 7 ? 22.297 -2.088 -3.982 1 98.38 7 THR B N 1
ATOM 1486 C CA . THR B 1 7 ? 22.781 -3.027 -2.979 1 98.38 7 THR B CA 1
ATOM 1487 C C . THR B 1 7 ? 21.625 -3.82 -2.377 1 98.38 7 THR B C 1
ATOM 1489 O O . THR B 1 7 ? 21.734 -5.031 -2.18 1 98.38 7 THR B O 1
ATOM 1492 N N . ILE B 1 8 ? 20.547 -3.154 -2.102 1 98.19 8 ILE B N 1
ATOM 1493 C CA . ILE B 1 8 ? 19.391 -3.814 -1.518 1 98.19 8 ILE B CA 1
ATOM 1494 C C . ILE B 1 8 ? 18.828 -4.836 -2.502 1 98.19 8 ILE B C 1
ATOM 1496 O O . ILE B 1 8 ? 18.469 -5.953 -2.113 1 98.19 8 ILE B O 1
ATOM 1500 N N . LEU B 1 9 ? 18.703 -4.461 -3.758 1 98.19 9 LEU B N 1
ATOM 1501 C CA . LEU B 1 9 ? 18.25 -5.395 -4.777 1 98.19 9 LEU B CA 1
ATOM 1502 C C . LEU B 1 9 ? 19.109 -6.652 -4.789 1 98.19 9 LEU B C 1
ATOM 1504 O O . LEU B 1 9 ? 18.578 -7.766 -4.883 1 98.19 9 LEU B O 1
ATOM 1508 N N . GLU B 1 10 ? 20.391 -6.531 -4.672 1 97.81 10 GLU B N 1
ATOM 1509 C CA . GLU B 1 10 ? 21.297 -7.664 -4.629 1 97.81 10 GLU B CA 1
ATOM 1510 C C . GLU B 1 10 ? 21.078 -8.516 -3.385 1 97.81 10 GLU B C 1
ATOM 1512 O O . GLU B 1 10 ? 21.078 -9.75 -3.455 1 97.81 10 GLU B O 1
ATOM 1517 N N . CYS B 1 11 ? 20.875 -7.836 -2.348 1 97.19 11 CYS B N 1
ATOM 1518 C CA . CYS B 1 11 ? 20.703 -8.531 -1.074 1 97.19 11 CYS B CA 1
ATOM 1519 C C . CYS B 1 11 ? 19.438 -9.367 -1.069 1 97.19 11 CYS B C 1
ATOM 1521 O O . CYS B 1 11 ? 19.375 -10.406 -0.414 1 97.19 11 CYS B O 1
ATOM 1523 N N . ILE B 1 12 ? 18.391 -8.922 -1.805 1 96.44 12 ILE B N 1
ATOM 1524 C CA . ILE B 1 12 ? 17.141 -9.68 -1.805 1 96.44 12 ILE B CA 1
ATOM 1525 C C . ILE B 1 12 ? 17.234 -10.812 -2.822 1 96.44 12 ILE B C 1
ATOM 1527 O O . ILE B 1 12 ? 16.266 -11.562 -3.008 1 96.44 12 ILE B O 1
ATOM 1531 N N . GLY B 1 13 ? 18.328 -10.93 -3.576 1 94.94 13 GLY B N 1
ATOM 1532 C CA . GLY B 1 13 ? 18.578 -12.055 -4.465 1 94.94 13 GLY B CA 1
ATOM 1533 C C . GLY B 1 13 ? 18.312 -11.727 -5.926 1 94.94 13 GLY B C 1
ATOM 1534 O O . GLY B 1 13 ? 18.188 -12.633 -6.754 1 94.94 13 GLY B O 1
ATOM 1535 N N . GLU B 1 14 ? 18.234 -10.43 -6.211 1 96.44 14 GLU B N 1
ATOM 1536 C CA . GLU B 1 14 ? 17.969 -10.023 -7.59 1 96.44 14 GLU B CA 1
ATOM 1537 C C . GLU B 1 14 ? 19.266 -9.609 -8.297 1 96.44 14 GLU B C 1
ATOM 1539 O O . GLU B 1 14 ? 20.281 -9.344 -7.648 1 96.44 14 GLU B O 1
ATOM 1544 N N . ASP B 1 15 ? 19.172 -9.68 -9.609 1 95.94 15 ASP B N 1
ATOM 1545 C CA . ASP B 1 15 ? 20.219 -9.141 -10.469 1 95.94 15 ASP B CA 1
ATOM 1546 C C . ASP B 1 15 ? 19.859 -7.75 -10.977 1 95.94 15 ASP B C 1
ATOM 1548 O O . ASP B 1 15 ? 19.078 -7.609 -11.914 1 95.94 15 ASP B O 1
ATOM 1552 N N . PRO B 1 16 ? 20.469 -6.801 -10.359 1 95.5 16 PRO B N 1
ATOM 1553 C CA . PRO B 1 16 ? 20.109 -5.434 -10.75 1 95.5 16 PRO B CA 1
ATOM 1554 C C . PRO B 1 16 ? 20.453 -5.129 -12.203 1 95.5 16 PRO B C 1
ATOM 1556 O O . PRO B 1 16 ? 20.047 -4.094 -12.734 1 95.5 16 PRO B O 1
ATOM 1559 N N . HIS B 1 17 ? 21.141 -6.035 -12.883 1 95 17 HIS B N 1
ATOM 1560 C CA . HIS B 1 17 ? 21.562 -5.781 -14.258 1 95 17 HIS B CA 1
ATOM 1561 C C . HIS B 1 17 ? 20.609 -6.418 -15.258 1 95 17 HIS B C 1
ATOM 1563 O O . HIS B 1 17 ? 20.75 -6.234 -16.469 1 95 17 HIS B O 1
ATOM 1569 N N . ARG B 1 18 ? 19.625 -7.078 -14.766 1 94.75 18 ARG B N 1
ATOM 1570 C CA . ARG B 1 18 ? 18.672 -7.633 -15.703 1 94.75 18 ARG B CA 1
ATOM 1571 C C . ARG B 1 18 ? 17.75 -6.543 -16.266 1 94.75 18 ARG B C 1
ATOM 1573 O O . ARG B 1 18 ? 17.562 -5.504 -15.633 1 94.75 18 ARG B O 1
ATOM 1580 N N . GLU B 1 19 ? 17.156 -6.703 -17.391 1 93.31 19 GLU B N 1
ATOM 1581 C CA . GLU B 1 19 ? 16.406 -5.711 -18.156 1 93.31 19 GLU B CA 1
ATOM 1582 C C . GLU B 1 19 ? 15.305 -5.078 -17.312 1 93.31 19 GLU B C 1
ATOM 1584 O O . GLU B 1 19 ? 15.18 -3.854 -17.25 1 93.31 19 GLU B O 1
ATOM 1589 N N . GLY B 1 20 ? 14.602 -5.703 -16.531 1 92.69 20 GLY B N 1
ATOM 1590 C CA . GLY B 1 20 ? 13.484 -5.195 -15.758 1 92.69 20 GLY B CA 1
ATOM 1591 C C . GLY B 1 20 ? 13.914 -4.371 -14.562 1 92.69 20 GLY B C 1
ATOM 1592 O O . GLY B 1 20 ? 13.117 -3.602 -14.016 1 92.69 20 GLY B O 1
ATOM 1593 N N . LEU B 1 21 ? 15.211 -4.391 -14.195 1 97 21 LEU B N 1
ATOM 1594 C CA . LEU B 1 21 ? 15.641 -3.77 -12.953 1 97 21 LEU B CA 1
ATOM 1595 C C . LEU B 1 21 ? 16.719 -2.717 -13.211 1 97 21 LEU B C 1
ATOM 1597 O O . LEU B 1 21 ? 17.141 -2.012 -12.289 1 97 21 LEU B O 1
ATOM 1601 N N . LEU B 1 22 ? 17.078 -2.518 -14.469 1 97.06 22 LEU B N 1
ATOM 1602 C CA . LEU B 1 22 ? 18.188 -1.636 -14.805 1 97.06 22 LEU B CA 1
ATOM 1603 C C . LEU B 1 22 ? 17.969 -0.238 -14.242 1 97.06 22 LEU B C 1
ATOM 1605 O O . LEU B 1 22 ? 18.906 0.374 -13.711 1 97.06 22 LEU B O 1
ATOM 1609 N N . LYS B 1 23 ? 16.812 0.24 -14.375 1 97.94 23 LYS B N 1
ATOM 1610 C CA . LYS B 1 23 ? 16.531 1.607 -13.945 1 97.94 23 LYS B CA 1
ATOM 1611 C C . LYS B 1 23 ? 15.836 1.624 -12.586 1 97.94 23 LYS B C 1
ATOM 1613 O O . LYS B 1 23 ? 15.5 2.691 -12.07 1 97.94 23 LYS B O 1
ATOM 1618 N N . THR B 1 24 ? 15.602 0.45 -11.984 1 98.25 24 THR B N 1
ATOM 1619 C CA . THR B 1 24 ? 14.836 0.333 -10.75 1 98.25 24 THR B CA 1
ATOM 1620 C C . THR B 1 24 ? 15.523 1.074 -9.609 1 98.25 24 THR B C 1
ATOM 1622 O O . THR B 1 24 ? 14.883 1.798 -8.852 1 98.25 24 THR B O 1
ATOM 1625 N N . PRO B 1 25 ? 16.875 1.007 -9.492 1 98.12 25 PRO B N 1
ATOM 1626 C CA . PRO B 1 25 ? 17.516 1.738 -8.391 1 98.12 25 PRO B CA 1
ATOM 1627 C C . PRO B 1 25 ? 17.234 3.24 -8.445 1 98.12 25 PRO B C 1
ATOM 1629 O O . PRO B 1 25 ? 16.891 3.846 -7.43 1 98.12 25 PRO B O 1
ATOM 1632 N N . LEU B 1 26 ? 17.281 3.787 -9.562 1 98.19 26 LEU B N 1
ATOM 1633 C CA . LEU B 1 26 ? 17.031 5.215 -9.727 1 98.19 26 LEU B CA 1
ATOM 1634 C C . LEU B 1 26 ? 15.562 5.535 -9.516 1 98.19 26 LEU B C 1
ATOM 1636 O O . LEU B 1 26 ? 15.219 6.5 -8.82 1 98.19 26 LEU B O 1
ATOM 1640 N N . ARG B 1 27 ? 14.68 4.746 -10.125 1 98 27 ARG B N 1
ATOM 1641 C CA . ARG B 1 27 ? 13.242 4.969 -10.016 1 98 27 ARG B CA 1
ATOM 1642 C C . ARG B 1 27 ? 12.781 4.84 -8.57 1 98 27 ARG B C 1
ATOM 1644 O O . ARG B 1 27 ? 11.922 5.602 -8.117 1 98 27 ARG B O 1
ATOM 1651 N N . TRP B 1 28 ? 13.359 3.873 -7.887 1 98.19 28 TRP B N 1
ATOM 1652 C CA . TRP B 1 28 ? 13.008 3.682 -6.484 1 98.19 28 TRP B CA 1
ATOM 1653 C C . TRP B 1 28 ? 13.516 4.844 -5.637 1 98.19 28 TRP B C 1
ATOM 1655 O O . TRP B 1 28 ? 12.781 5.367 -4.789 1 98.19 28 TRP B O 1
ATOM 1665 N N . ALA B 1 29 ? 14.703 5.289 -5.867 1 98.06 29 ALA B N 1
ATOM 1666 C CA . ALA B 1 29 ? 15.25 6.449 -5.168 1 98.06 29 ALA B CA 1
ATOM 1667 C C . ALA B 1 29 ? 14.359 7.672 -5.355 1 98.06 29 ALA B C 1
ATOM 1669 O O . ALA B 1 29 ? 14.008 8.352 -4.387 1 98.06 29 ALA B O 1
ATOM 1670 N N . LYS B 1 30 ? 13.977 7.906 -6.547 1 97.88 30 LYS B N 1
ATOM 1671 C CA . LYS B 1 30 ? 13.109 9.047 -6.848 1 97.88 30 LYS B CA 1
ATOM 1672 C C . LYS B 1 30 ? 11.758 8.898 -6.152 1 97.88 30 LYS B C 1
ATOM 1674 O O . LYS B 1 30 ? 11.203 9.883 -5.645 1 97.88 30 LYS B O 1
ATOM 1679 N N . ALA B 1 31 ? 11.258 7.688 -6.172 1 97.69 31 ALA B N 1
ATOM 1680 C CA . ALA B 1 31 ? 9.984 7.434 -5.504 1 97.69 31 ALA B CA 1
ATOM 1681 C C . ALA B 1 31 ? 10.078 7.738 -4.012 1 97.69 31 ALA B C 1
ATOM 1683 O O . ALA B 1 31 ? 9.195 8.391 -3.453 1 97.69 31 ALA B O 1
ATOM 1684 N N . LEU B 1 32 ? 11.125 7.246 -3.375 1 97.88 32 LEU B N 1
ATOM 1685 C CA . LEU B 1 32 ? 11.32 7.477 -1.947 1 97.88 32 LEU B CA 1
ATOM 1686 C C . LEU B 1 32 ? 11.438 8.969 -1.647 1 97.88 32 LEU B C 1
ATOM 1688 O O . LEU B 1 32 ? 10.852 9.461 -0.684 1 97.88 32 LEU B O 1
ATOM 1692 N N . LEU B 1 33 ? 12.156 9.688 -2.469 1 97.75 33 LEU B N 1
ATOM 1693 C CA . LEU B 1 33 ? 12.305 11.125 -2.279 1 97.75 33 LEU B CA 1
ATOM 1694 C C . LEU B 1 33 ? 10.969 11.836 -2.451 1 97.75 33 LEU B C 1
ATOM 1696 O O . LEU B 1 33 ? 10.648 12.758 -1.696 1 97.75 33 LEU B O 1
ATOM 1700 N N . TYR B 1 34 ? 10.242 11.406 -3.398 1 97.38 34 TYR B N 1
ATOM 1701 C CA . TYR B 1 34 ? 8.93 11.992 -3.609 1 97.38 34 TYR B CA 1
ATOM 1702 C C . TYR B 1 34 ? 8.023 11.742 -2.41 1 97.38 34 TYR B C 1
ATOM 1704 O O . TYR B 1 34 ? 7.348 12.656 -1.931 1 97.38 34 TYR B O 1
ATOM 1712 N N . MET B 1 35 ? 8.031 10.508 -1.912 1 97.12 35 MET B N 1
ATOM 1713 C CA . MET B 1 35 ? 7.148 10.117 -0.819 1 97.12 35 MET B CA 1
ATOM 1714 C C . MET B 1 35 ? 7.562 10.781 0.486 1 97.12 35 MET B C 1
ATOM 1716 O O . MET B 1 35 ? 6.801 10.789 1.455 1 97.12 35 MET B O 1
ATOM 1720 N N . CYS B 1 36 ? 8.719 11.383 0.536 1 97.94 36 CYS B N 1
ATOM 1721 C CA . CYS B 1 36 ? 9.203 12.039 1.745 1 97.94 36 CYS B CA 1
ATOM 1722 C C . CYS B 1 36 ? 9.438 13.523 1.501 1 97.94 36 CYS B C 1
ATOM 1724 O O . CYS B 1 36 ? 10.164 14.18 2.256 1 97.94 36 CYS B O 1
ATOM 1726 N N . GLN B 1 37 ? 8.82 14.102 0.516 1 96.75 37 GLN B N 1
ATOM 1727 C CA . GLN B 1 37 ? 9.102 15.469 0.09 1 96.75 37 GLN B CA 1
ATOM 1728 C C . GLN B 1 37 ? 8.555 16.484 1.096 1 96.75 37 GLN B C 1
ATOM 1730 O O . GLN B 1 37 ? 8.906 17.656 1.047 1 96.75 37 GLN B O 1
ATOM 1735 N N . GLY B 1 38 ? 7.746 16.016 2.062 1 96.75 38 GLY B N 1
ATOM 1736 C CA . GLY B 1 38 ? 7.215 16.891 3.096 1 96.75 38 GLY B CA 1
ATOM 1737 C C . GLY B 1 38 ? 8.289 17.453 4.012 1 96.75 38 GLY B C 1
ATOM 1738 O O . GLY B 1 38 ? 8.07 18.453 4.691 1 96.75 38 GLY B O 1
ATOM 1739 N N . TYR B 1 39 ? 9.445 16.797 4.055 1 95.12 39 TYR B N 1
ATOM 1740 C CA . TYR B 1 39 ? 10.555 17.266 4.883 1 95.12 39 TYR B CA 1
ATOM 1741 C C . TYR B 1 39 ? 11.094 18.609 4.371 1 95.12 39 TYR B C 1
ATOM 1743 O O . TYR B 1 39 ? 11.695 19.359 5.125 1 95.12 39 TYR B O 1
ATOM 1751 N N . ASP B 1 40 ? 10.82 18.922 3.162 1 93.44 40 ASP B N 1
ATOM 1752 C CA . ASP B 1 40 ? 11.406 20.094 2.529 1 93.44 40 ASP B CA 1
ATOM 1753 C C . ASP B 1 40 ? 10.453 21.281 2.586 1 93.44 40 ASP B C 1
ATOM 1755 O O . ASP B 1 40 ? 10.742 22.344 2.043 1 93.44 40 ASP B O 1
ATOM 1759 N N . LYS B 1 41 ? 9.336 21.031 3.248 1 93.62 41 LYS B N 1
ATOM 1760 C CA . LYS B 1 41 ? 8.312 22.078 3.268 1 93.62 41 LYS B CA 1
ATOM 1761 C C . LYS B 1 41 ? 7.832 22.344 4.691 1 93.62 41 LYS B C 1
ATOM 1763 O O . LYS B 1 41 ? 7.969 21.5 5.57 1 93.62 41 LYS B O 1
ATOM 1768 N N . ARG B 1 42 ? 7.41 23.594 4.867 1 92.94 42 ARG B N 1
ATOM 1769 C CA . ARG B 1 42 ? 6.727 24.031 6.078 1 92.94 42 ARG B CA 1
ATOM 1770 C C . ARG B 1 42 ? 5.273 24.391 5.785 1 92.94 42 ARG B C 1
ATOM 1772 O O . ARG B 1 42 ? 4.914 24.656 4.637 1 92.94 42 ARG B O 1
ATOM 1779 N N . PRO B 1 43 ? 4.422 24.234 6.836 1 90.94 43 PRO B N 1
ATOM 1780 C CA . PRO B 1 43 ? 3.01 24.562 6.625 1 90.94 43 PRO B CA 1
ATOM 1781 C C . PRO B 1 43 ? 2.812 25.891 5.902 1 90.94 43 PRO B C 1
ATOM 1783 O O . PRO B 1 43 ? 1.921 26.016 5.059 1 90.94 43 PRO B O 1
ATOM 1786 N N . GLU B 1 44 ? 3.594 26.891 6.168 1 90.94 44 GLU B N 1
ATOM 1787 C CA . GLU B 1 44 ? 3.479 28.203 5.551 1 90.94 44 GLU B CA 1
ATOM 1788 C C . GLU B 1 44 ? 3.701 28.125 4.043 1 90.94 44 GLU B C 1
ATOM 1790 O O . GLU B 1 44 ? 3.139 28.922 3.285 1 90.94 44 GLU B O 1
ATOM 1795 N N . ASP B 1 45 ? 4.555 27.203 3.643 1 91.81 45 ASP B N 1
ATOM 1796 C CA . ASP B 1 45 ? 4.852 27.031 2.225 1 91.81 45 ASP B CA 1
ATOM 1797 C C . ASP B 1 45 ? 3.627 26.531 1.466 1 91.81 45 ASP B C 1
ATOM 1799 O O . ASP B 1 45 ? 3.469 26.812 0.275 1 91.81 45 ASP B O 1
ATOM 1803 N N . VAL B 1 46 ? 2.711 25.859 2.238 1 89.62 46 VAL B N 1
ATOM 1804 C CA . VAL B 1 46 ? 1.623 25.203 1.512 1 89.62 46 VAL B CA 1
ATOM 1805 C C . VAL B 1 46 ? 0.333 26 1.697 1 89.62 46 VAL B C 1
ATOM 1807 O O . VAL B 1 46 ? -0.615 25.859 0.924 1 89.62 46 VAL B O 1
ATOM 1810 N N . THR B 1 47 ? 0.225 26.859 2.641 1 88.25 47 THR B N 1
ATOM 1811 C CA . THR B 1 47 ? -0.966 27.672 2.842 1 88.25 47 THR B CA 1
ATOM 1812 C C . THR B 1 47 ? -0.881 28.969 2.029 1 88.25 47 THR B C 1
ATOM 1814 O O . THR B 1 47 ? -1.906 29.531 1.647 1 88.25 47 THR B O 1
ATOM 1817 N N . ASN B 1 48 ? 0.188 29.375 1.56 1 82.5 48 ASN B N 1
ATOM 1818 C CA . ASN B 1 48 ? 0.445 30.5 0.679 1 82.5 48 ASN B CA 1
ATOM 1819 C C . ASN B 1 48 ? -0.428 31.703 1.041 1 82.5 48 ASN B C 1
ATOM 1821 O O . ASN B 1 48 ? -1.031 32.312 0.164 1 82.5 48 ASN B O 1
ATOM 1825 N N . GLY B 1 49 ? -0.664 31.938 2.24 1 78.25 49 GLY B N 1
ATOM 1826 C CA . GLY B 1 49 ? -1.436 33.094 2.65 1 78.25 49 GLY B CA 1
ATOM 1827 C C . GLY B 1 49 ? -2.928 32.938 2.434 1 78.25 49 GLY B C 1
ATOM 1828 O O . GLY B 1 49 ? -3.682 33.906 2.496 1 78.25 49 GLY B O 1
ATOM 1829 N N . ALA B 1 50 ? -3.305 31.75 2.07 1 82 50 ALA B N 1
ATOM 1830 C CA . ALA B 1 50 ? -4.727 31.5 1.839 1 82 50 ALA B CA 1
ATOM 1831 C C . ALA B 1 50 ? -5.504 31.5 3.152 1 82 50 ALA B C 1
ATOM 1833 O O . ALA B 1 50 ? -6.207 30.547 3.461 1 82 50 ALA B O 1
ATOM 1834 N N . VAL B 1 51 ? -5.332 32.469 3.912 1 86.25 51 VAL B N 1
ATOM 1835 C CA . VAL B 1 51 ? -6.086 32.781 5.129 1 86.25 51 VAL B CA 1
ATOM 1836 C C . VAL B 1 51 ? -7.035 33.938 4.883 1 86.25 51 VAL B C 1
ATOM 1838 O O . VAL B 1 51 ? -6.609 35 4.426 1 86.25 51 VAL B O 1
ATOM 1841 N N . PHE B 1 52 ? -8.281 33.625 5.094 1 87.81 52 PHE B N 1
ATOM 1842 C CA . PHE B 1 52 ? -9.32 34.594 4.793 1 87.81 52 PHE B CA 1
ATOM 1843 C C . PHE B 1 52 ? -10.047 35.031 6.066 1 87.81 52 PHE B C 1
ATOM 1845 O O . PHE B 1 52 ? -10.359 34.188 6.918 1 87.81 52 PHE B O 1
ATOM 1852 N N . HIS B 1 53 ? -10.25 36.344 6.066 1 88.12 53 HIS B N 1
ATOM 1853 C CA . HIS B 1 53 ? -11.055 36.844 7.176 1 88.12 53 HIS B CA 1
ATOM 1854 C C . HIS B 1 53 ? -12.547 36.625 6.91 1 88.12 53 HIS B C 1
ATOM 1856 O O . HIS B 1 53 ? -13.055 37 5.859 1 88.12 53 HIS B O 1
ATOM 1862 N N . GLU B 1 54 ? -13.156 35.844 7.699 1 82.69 54 GLU B N 1
ATOM 1863 C CA . GLU B 1 54 ? -14.578 35.562 7.57 1 82.69 54 GLU B CA 1
ATOM 1864 C C . GLU B 1 54 ? -15.242 35.469 8.945 1 82.69 54 GLU B C 1
ATOM 1866 O O . GLU B 1 54 ? -14.703 34.844 9.859 1 82.69 54 GLU B O 1
ATOM 1871 N N . ASN B 1 55 ? -16.469 36.125 9.008 1 83.81 55 ASN B N 1
ATOM 1872 C CA . ASN B 1 55 ? -17.234 36 10.242 1 83.81 55 ASN B CA 1
ATOM 1873 C C . ASN B 1 55 ? -18.062 34.719 10.273 1 83.81 55 ASN B C 1
ATOM 1875 O O . ASN B 1 55 ? -19.266 34.75 10.023 1 83.81 55 ASN B O 1
ATOM 1879 N N . HIS B 1 56 ? -17.438 33.625 10.289 1 79.12 56 HIS B N 1
ATOM 1880 C CA . HIS B 1 56 ? -18.031 32.312 10.383 1 79.12 56 HIS B CA 1
ATOM 1881 C C . HIS B 1 56 ? -17.688 31.625 11.711 1 79.12 56 HIS B C 1
ATOM 1883 O O . HIS B 1 56 ? -16.516 31.406 12.016 1 79.12 56 HIS B O 1
ATOM 1889 N N . SER B 1 57 ? -18.734 31.438 12.469 1 85.38 57 SER B N 1
ATOM 1890 C CA . SER B 1 57 ? -18.469 30.922 13.812 1 85.38 57 SER B CA 1
ATOM 1891 C C . SER B 1 57 ? -18.953 29.484 13.945 1 85.38 57 SER B C 1
ATOM 1893 O O . SER B 1 57 ? -18.922 28.922 15.047 1 85.38 57 SER B O 1
ATOM 1895 N N . GLU B 1 58 ? -19.312 28.891 12.766 1 92.12 58 GLU B N 1
ATOM 1896 C CA . GLU B 1 58 ? -19.781 27.516 12.781 1 92.12 58 GLU B CA 1
ATOM 1897 C C . GLU B 1 58 ? -18.688 26.547 12.375 1 92.12 58 GLU B C 1
ATOM 1899 O O . GLU B 1 58 ? -17.703 26.938 11.734 1 92.12 58 GLU B O 1
ATOM 1904 N N . MET B 1 59 ? -18.891 25.281 12.711 1 94.94 59 MET B N 1
ATOM 1905 C CA . MET B 1 59 ? -17.891 24.234 12.445 1 94.94 59 MET B CA 1
ATOM 1906 C C . MET B 1 59 ? -17.734 24 10.953 1 94.94 59 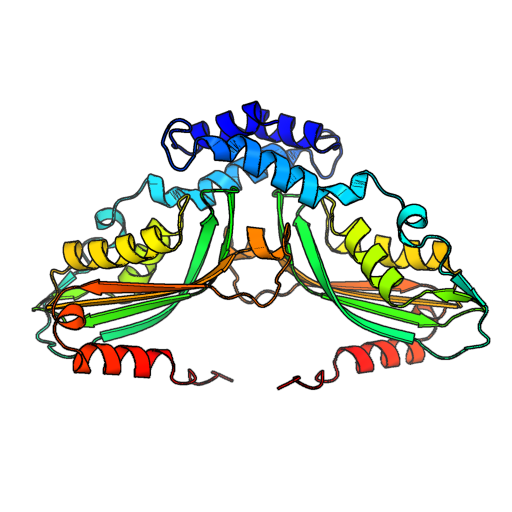MET B C 1
ATOM 1908 O O . MET B 1 59 ? -18.734 23.906 10.227 1 94.94 59 MET B O 1
ATOM 1912 N N . VAL B 1 60 ? -16.562 23.969 10.484 1 95.56 60 VAL B N 1
ATOM 1913 C CA . VAL B 1 60 ? -16.203 23.562 9.133 1 95.56 60 VAL B CA 1
ATOM 1914 C C . VAL B 1 60 ? -15.562 22.172 9.164 1 95.56 60 VAL B C 1
ATOM 1916 O O . VAL B 1 60 ? -14.648 21.922 9.953 1 95.56 60 VAL B O 1
ATOM 1919 N N . VAL B 1 61 ? -16.125 21.219 8.289 1 96.5 61 VAL B N 1
ATOM 1920 C CA . VAL B 1 61 ? -15.586 19.859 8.273 1 96.5 61 VAL B CA 1
ATOM 1921 C C . VAL B 1 61 ? -15.188 19.469 6.855 1 96.5 61 VAL B C 1
ATOM 1923 O O . VAL B 1 61 ? -15.961 19.672 5.91 1 96.5 61 VAL B O 1
ATOM 1926 N N . VAL B 1 62 ? -14.016 19.062 6.676 1 96.75 62 VAL B N 1
ATOM 1927 C CA . VAL B 1 62 ? -13.547 18.406 5.453 1 96.75 62 VAL B CA 1
ATOM 1928 C C . VAL B 1 62 ? -13.211 16.953 5.738 1 96.75 62 VAL B C 1
ATOM 1930 O O . VAL B 1 62 ? -12.352 16.672 6.578 1 96.75 62 VAL B O 1
ATOM 1933 N N . ARG B 1 63 ? -13.914 16.047 5.105 1 96.25 63 ARG B N 1
ATOM 1934 C CA . ARG B 1 63 ? -13.688 14.633 5.395 1 96.25 63 ARG B CA 1
ATOM 1935 C C . ARG B 1 63 ? -13.172 13.898 4.16 1 96.25 63 ARG B C 1
ATOM 1937 O O . ARG B 1 63 ? -13.211 14.43 3.051 1 96.25 63 ARG B O 1
ATOM 1944 N N . ASN B 1 64 ? -12.641 12.805 4.293 1 95.56 64 ASN B N 1
ATOM 1945 C CA . ASN B 1 64 ? -12.195 11.867 3.264 1 95.56 64 ASN B CA 1
ATOM 1946 C C . ASN B 1 64 ? -11.047 12.445 2.443 1 95.56 64 ASN B C 1
ATOM 1948 O O . ASN B 1 64 ? -11.039 12.344 1.215 1 95.56 64 ASN B O 1
ATOM 1952 N N . ILE B 1 65 ? -10.125 13.102 3.141 1 96 65 ILE B N 1
ATOM 1953 C CA . ILE B 1 65 ? -8.867 13.492 2.5 1 96 65 ILE B CA 1
ATOM 1954 C C . ILE B 1 65 ? -7.945 12.281 2.406 1 96 65 ILE B C 1
ATOM 1956 O O . ILE B 1 65 ? -7.492 11.758 3.426 1 96 65 ILE B O 1
ATOM 1960 N N . ASP B 1 66 ? -7.648 11.852 1.193 1 95.62 66 ASP B N 1
ATOM 1961 C CA . ASP B 1 66 ? -6.75 10.719 1.01 1 95.62 66 ASP B CA 1
ATOM 1962 C C . ASP B 1 66 ? -5.324 11.078 1.42 1 95.62 66 ASP B C 1
ATOM 1964 O O . ASP B 1 66 ? -4.816 12.141 1.057 1 95.62 66 ASP B O 1
ATOM 1968 N N . ILE B 1 67 ? -4.75 10.156 2.172 1 96.69 67 ILE B N 1
ATOM 1969 C CA . ILE B 1 67 ? -3.34 10.375 2.486 1 96.69 67 ILE B CA 1
ATOM 1970 C C . ILE B 1 67 ? -2.561 9.078 2.273 1 96.69 67 ILE B C 1
ATOM 1972 O O . ILE B 1 67 ? -3.129 7.988 2.342 1 96.69 67 ILE B O 1
ATOM 1976 N N . HIS B 1 68 ? -1.312 9.227 2.002 1 97 68 HIS B N 1
ATOM 1977 C CA . HIS B 1 68 ? -0.326 8.164 1.863 1 97 68 HIS B CA 1
ATOM 1978 C C . HIS B 1 68 ? 0.969 8.508 2.588 1 97 68 HIS B C 1
ATOM 1980 O O . HIS B 1 68 ? 1.501 9.609 2.424 1 97 68 HIS B O 1
ATOM 1986 N N . SER B 1 69 ? 1.426 7.613 3.396 1 98.31 69 SER B N 1
ATOM 1987 C CA . SER B 1 69 ? 2.641 7.859 4.164 1 98.31 69 SER B CA 1
ATOM 1988 C C . SER B 1 69 ? 3.494 6.598 4.27 1 98.31 69 SER B C 1
ATOM 1990 O O . SER B 1 69 ? 3.158 5.566 3.686 1 98.31 69 SER B O 1
ATOM 1992 N N . LEU B 1 70 ? 4.707 6.715 4.797 1 98.44 70 LEU B N 1
ATOM 1993 C CA . LEU B 1 70 ? 5.594 5.598 5.105 1 98.44 70 LEU B CA 1
ATOM 1994 C C . LEU B 1 70 ? 5.754 5.434 6.613 1 98.44 70 LEU B C 1
ATOM 1996 O O . LEU B 1 70 ? 6.012 6.406 7.324 1 98.44 70 LEU B O 1
ATOM 2000 N N . CYS B 1 71 ? 5.496 4.246 7.043 1 97.69 71 CYS B N 1
ATOM 2001 C CA . CYS B 1 71 ? 5.695 3.973 8.461 1 97.69 71 CYS B CA 1
ATOM 2002 C C . CYS B 1 71 ? 7.156 4.16 8.852 1 97.69 71 CYS B C 1
ATOM 2004 O O . CYS B 1 71 ? 8.047 3.586 8.227 1 97.69 71 CYS B O 1
ATOM 2006 N N . GLU B 1 72 ? 7.34 4.812 9.93 1 97.19 72 GLU B N 1
ATOM 2007 C CA . GLU B 1 72 ? 8.68 5.121 10.422 1 97.19 72 GLU B CA 1
ATOM 2008 C C . GLU B 1 72 ? 9.414 3.854 10.844 1 97.19 72 GLU B C 1
ATOM 2010 O O . GLU B 1 72 ? 10.641 3.77 10.719 1 97.19 72 GLU B O 1
ATOM 2015 N N . HIS B 1 73 ? 8.742 2.908 11.203 1 96.5 73 HIS B N 1
ATOM 2016 C CA . HIS B 1 73 ? 9.344 1.717 11.789 1 96.5 73 HIS B CA 1
ATOM 2017 C C . HIS B 1 73 ? 9.828 0.757 10.703 1 96.5 73 HIS B C 1
ATOM 2019 O O . HIS B 1 73 ? 10.836 0.066 10.891 1 96.5 73 HIS B O 1
ATOM 2025 N N . HIS B 1 74 ? 9.125 0.712 9.539 1 97.31 74 HIS B N 1
ATOM 2026 C CA . HIS B 1 74 ? 9.43 -0.328 8.562 1 97.31 74 HIS B CA 1
ATOM 2027 C C . HIS B 1 74 ? 9.625 0.26 7.172 1 97.31 74 HIS B C 1
ATOM 2029 O O . HIS B 1 74 ? 9.984 -0.456 6.234 1 97.31 74 HIS B O 1
ATOM 2035 N N . MET B 1 75 ? 9.344 1.564 6.961 1 97.69 75 MET B N 1
ATOM 2036 C CA . MET B 1 75 ? 9.422 2.229 5.66 1 97.69 75 MET B CA 1
ATOM 2037 C C . MET B 1 75 ? 8.414 1.632 4.684 1 97.69 75 MET B C 1
ATOM 2039 O O . MET B 1 75 ? 8.594 1.721 3.469 1 97.69 75 MET B O 1
ATOM 2043 N N . VAL B 1 76 ? 7.371 0.936 5.203 1 97.69 76 VAL B N 1
ATOM 2044 C CA . VAL B 1 76 ? 6.289 0.36 4.406 1 97.69 76 VAL B CA 1
ATOM 2045 C C . VAL B 1 76 ? 5.086 1.302 4.41 1 97.69 76 VAL B C 1
ATOM 2047 O O . VAL B 1 76 ? 4.762 1.901 5.438 1 97.69 76 VAL B O 1
ATOM 2050 N N . PRO B 1 77 ? 4.441 1.451 3.27 1 97.88 77 PRO B N 1
ATOM 2051 C CA . PRO B 1 77 ? 3.371 2.443 3.16 1 97.88 77 PRO B CA 1
ATOM 2052 C C . PRO B 1 77 ? 2.205 2.16 4.105 1 97.88 77 PRO B C 1
ATOM 2054 O O . PRO B 1 77 ? 1.96 1.004 4.461 1 97.88 77 PRO B O 1
ATOM 2057 N N . PHE B 1 78 ? 1.599 3.148 4.574 1 97.5 78 PHE B N 1
ATOM 2058 C CA . PHE B 1 78 ? 0.222 3.105 5.051 1 97.5 78 PHE B CA 1
ATOM 2059 C C . PHE B 1 78 ? -0.622 4.172 4.367 1 97.5 78 PHE B C 1
ATOM 2061 O O . PHE B 1 78 ? -0.097 5.195 3.92 1 97.5 78 PHE B O 1
ATOM 2068 N N . THR B 1 79 ? -1.842 3.871 4.16 1 96.56 79 THR B N 1
ATOM 2069 C CA . THR B 1 79 ? -2.738 4.742 3.406 1 96.56 79 THR B CA 1
ATOM 2070 C C . THR B 1 79 ? -4.109 4.812 4.07 1 96.56 79 THR B C 1
ATOM 2072 O O . THR B 1 79 ? -4.484 3.914 4.828 1 96.56 79 THR B O 1
ATOM 2075 N N . GLY B 1 80 ? -4.832 5.914 3.828 1 96.12 80 GLY B N 1
ATOM 2076 C CA . GLY B 1 80 ? -6.168 6.082 4.379 1 96.12 80 GLY B CA 1
ATOM 2077 C C . GLY B 1 80 ? -6.719 7.484 4.195 1 96.12 80 GLY B C 1
ATOM 2078 O O . GLY B 1 80 ? -6.559 8.086 3.131 1 96.12 80 GLY B O 1
ATOM 2079 N N . ARG B 1 81 ? -7.422 7.859 5.254 1 97.31 81 ARG B N 1
ATOM 2080 C CA . ARG B 1 81 ? -8.133 9.125 5.133 1 97.31 81 ARG B CA 1
ATOM 2081 C C . ARG B 1 81 ? -7.938 9.984 6.379 1 97.31 81 ARG B C 1
ATOM 2083 O O . ARG B 1 81 ? -7.828 9.461 7.488 1 97.31 81 ARG B O 1
ATOM 2090 N N . VAL B 1 82 ? -8.031 11.273 6.098 1 98.19 82 VAL B N 1
ATOM 2091 C CA . VAL B 1 82 ? -8 12.289 7.148 1 98.19 82 VAL B CA 1
ATOM 2092 C C . VAL B 1 82 ? -9.312 13.07 7.152 1 98.19 82 VAL B C 1
ATOM 2094 O O . VAL B 1 82 ? -9.828 13.43 6.09 1 98.19 82 VAL B O 1
ATOM 2097 N N . HIS B 1 83 ? -9.875 13.234 8.305 1 98.25 83 HIS B N 1
ATOM 2098 C CA . HIS B 1 83 ? -11 14.125 8.547 1 98.25 83 HIS B CA 1
ATOM 2099 C C . HIS B 1 83 ? -10.602 15.297 9.438 1 98.25 83 HIS B C 1
ATOM 2101 O O . HIS B 1 83 ? -9.984 15.102 10.484 1 98.25 83 HIS B O 1
ATOM 2107 N N . ILE B 1 84 ? -10.961 16.484 8.992 1 98.25 84 ILE B N 1
ATOM 2108 C CA . ILE B 1 84 ? -10.578 17.688 9.727 1 98.25 84 ILE B CA 1
ATOM 2109 C C . ILE B 1 84 ? -11.828 18.531 10.016 1 98.25 84 ILE B C 1
ATOM 2111 O O . ILE B 1 84 ? -12.633 18.781 9.117 1 98.25 84 ILE B O 1
ATOM 2115 N N . GLY B 1 85 ? -12.008 18.859 11.266 1 97.5 85 GLY B N 1
ATOM 2116 C CA . GLY B 1 85 ? -12.984 19.859 11.688 1 97.5 85 GLY B CA 1
ATOM 2117 C C . GLY B 1 85 ? -12.383 21 12.484 1 97.5 85 GLY B C 1
ATOM 2118 O O . GLY B 1 85 ? -11.477 20.781 13.289 1 97.5 85 GLY B O 1
ATOM 2119 N N . TYR B 1 86 ? -12.828 22.203 12.227 1 97.31 86 TYR B N 1
ATOM 2120 C CA . TYR B 1 86 ? -12.391 23.312 13.07 1 97.31 86 TYR B CA 1
ATOM 2121 C C . TYR B 1 86 ? -13.461 24.391 13.141 1 97.31 86 TYR B C 1
ATOM 2123 O O . TYR B 1 86 ? -14.359 24.438 12.297 1 97.31 86 TYR B O 1
ATOM 2131 N N . ILE B 1 87 ? -13.438 25.172 14.164 1 96.88 87 ILE B N 1
ATOM 2132 C CA . ILE B 1 87 ? -14.297 26.344 14.359 1 96.88 87 ILE B CA 1
ATOM 2133 C C . ILE B 1 87 ? -13.469 27.609 14.273 1 96.88 87 ILE B C 1
ATOM 2135 O O . ILE B 1 87 ? -12.617 27.859 15.133 1 96.88 87 ILE B O 1
ATOM 2139 N N . PRO B 1 88 ? -13.781 28.391 13.227 1 96.25 88 PRO B N 1
ATOM 2140 C CA . PRO B 1 88 ? -12.953 29.578 12.984 1 96.25 88 PRO B CA 1
ATOM 2141 C C . PRO B 1 88 ? -13.078 30.609 14.102 1 96.25 88 PRO B C 1
ATOM 2143 O O . PRO B 1 88 ? -14.102 30.672 14.789 1 96.25 88 PRO B O 1
ATOM 2146 N N . ASN B 1 89 ? -12.031 31.359 14.312 1 94.94 89 ASN B N 1
ATOM 2147 C CA . ASN B 1 89 ? -11.961 32.562 15.148 1 94.94 89 ASN B CA 1
ATOM 2148 C C . ASN B 1 89 ? -11.586 33.781 14.328 1 94.94 89 ASN B C 1
ATOM 2150 O O . ASN B 1 89 ? -10.547 34.406 14.562 1 94.94 89 ASN B O 1
ATOM 2154 N N . GLY B 1 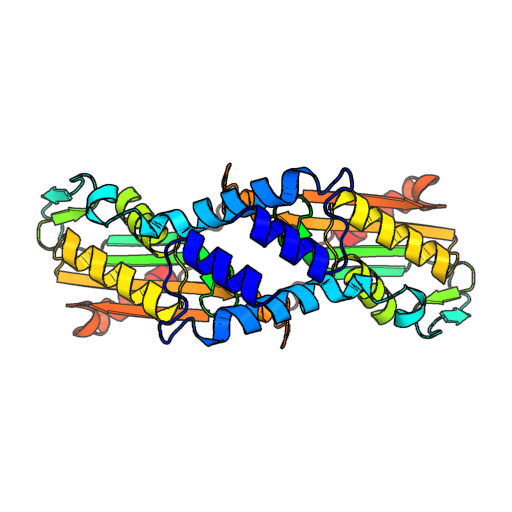90 ? -12.492 34.094 13.328 1 93.5 90 GLY B N 1
ATOM 2155 C CA . GLY B 1 90 ? -12.289 35.25 12.492 1 93.5 90 GLY B CA 1
ATOM 2156 C C . GLY B 1 90 ? -11.445 34.969 11.266 1 93.5 90 GLY B C 1
ATOM 2157 O O . GLY B 1 90 ? -11.305 35.844 10.391 1 93.5 90 GLY B O 1
ATOM 2158 N N . LYS B 1 91 ? -10.82 33.781 11.188 1 92.81 91 LYS B N 1
ATOM 2159 C CA . LYS B 1 91 ? -9.992 33.406 10.047 1 92.81 91 LYS B CA 1
ATOM 2160 C C . LYS B 1 91 ? -10.398 32.031 9.531 1 92.81 91 LYS B C 1
ATOM 2162 O O . LYS B 1 91 ? -10.688 31.125 10.312 1 92.81 91 LYS B O 1
ATOM 2167 N N . ILE B 1 92 ? -10.477 31.938 8.219 1 92.5 92 ILE B N 1
ATOM 2168 C CA . ILE B 1 92 ? -10.758 30.656 7.609 1 92.5 92 ILE B CA 1
ATOM 2169 C C . ILE B 1 92 ? -9.625 30.266 6.664 1 92.5 92 ILE B C 1
ATOM 2171 O O . ILE B 1 92 ? -8.977 31.141 6.07 1 92.5 92 ILE B O 1
ATOM 2175 N N . LEU B 1 93 ? -9.453 29.047 6.551 1 91.88 93 LEU B N 1
ATOM 2176 C CA . LEU B 1 93 ? -8.453 28.484 5.648 1 91.88 93 LEU B CA 1
ATOM 2177 C C . LEU B 1 93 ? -9.117 27.891 4.41 1 91.88 93 LEU B C 1
ATOM 2179 O O . LEU B 1 93 ? -10.172 27.25 4.512 1 91.88 93 LEU B O 1
ATOM 2183 N N . GLY B 1 94 ? -8.516 28.125 3.225 1 90.5 94 GLY B N 1
ATOM 2184 C CA . GLY B 1 94 ? -9.023 27.453 2.039 1 90.5 94 GLY B CA 1
ATOM 2185 C C . GLY B 1 94 ? -9.102 25.953 2.191 1 90.5 94 GLY B C 1
ATOM 2186 O O . GLY B 1 94 ? -8.227 25.344 2.803 1 90.5 94 GLY B O 1
ATOM 2187 N N . LEU B 1 95 ? -10.156 25.391 1.657 1 90.06 95 LEU B N 1
ATOM 2188 C CA . LEU B 1 95 ? -10.398 23.969 1.823 1 90.06 95 LEU B CA 1
ATOM 2189 C C . LEU B 1 95 ? -9.242 23.141 1.261 1 90.06 95 LEU B C 1
ATOM 2191 O O . LEU B 1 95 ? -8.797 22.188 1.885 1 90.06 95 LEU B O 1
ATOM 2195 N N . SER B 1 96 ? -8.656 23.516 0.18 1 93.44 96 SER B N 1
ATOM 2196 C CA . SER B 1 96 ? -7.562 22.781 -0.457 1 93.44 96 SER B CA 1
ATOM 2197 C C . SER B 1 96 ? -6.293 22.859 0.381 1 93.44 96 SER B C 1
ATOM 2199 O O . SER B 1 96 ? -5.438 21.969 0.294 1 93.44 96 SER B O 1
ATOM 2201 N N . LYS B 1 97 ? -6.211 23.922 1.182 1 94.94 97 LYS B N 1
ATOM 2202 C CA . LYS B 1 97 ? -5.023 24.094 2.016 1 94.94 97 LYS B CA 1
ATOM 2203 C C . LYS B 1 97 ? -5.023 23.109 3.18 1 94.94 97 LYS B C 1
ATOM 2205 O O . LYS B 1 97 ? -3.963 22.672 3.631 1 94.94 97 LYS B O 1
ATOM 2210 N N . LEU B 1 98 ? -6.234 22.766 3.654 1 95.62 98 LEU B N 1
ATOM 2211 C CA . LEU B 1 98 ? -6.32 21.734 4.68 1 95.62 98 LEU B CA 1
ATOM 2212 C C . LEU B 1 98 ? -5.75 20.422 4.168 1 95.62 98 LEU B C 1
ATOM 2214 O O . LEU B 1 98 ? -4.977 19.766 4.871 1 95.62 98 LEU B O 1
ATOM 2218 N N . ALA B 1 99 ? -6.098 20.094 2.932 1 95.62 99 ALA B N 1
ATOM 2219 C CA . ALA B 1 99 ? -5.582 18.891 2.309 1 95.62 99 ALA B CA 1
ATOM 2220 C C . ALA B 1 99 ? -4.07 18.953 2.123 1 95.62 99 ALA B C 1
ATOM 2222 O O . ALA B 1 99 ? -3.361 17.969 2.322 1 95.62 99 ALA B O 1
ATOM 2223 N N . ARG B 1 100 ? -3.59 20.078 1.799 1 96.31 100 ARG B N 1
ATOM 2224 C CA . ARG B 1 100 ? -2.16 20.266 1.575 1 96.31 100 ARG B CA 1
ATOM 2225 C C . ARG B 1 100 ? -1.38 20.125 2.877 1 96.31 100 ARG B C 1
ATOM 2227 O O . ARG B 1 100 ? -0.27 19.594 2.887 1 96.31 100 ARG B O 1
ATOM 2234 N N . ILE B 1 101 ? -1.949 20.625 3.949 1 96.94 101 ILE B N 1
ATOM 2235 C CA . ILE B 1 101 ? -1.31 20.469 5.25 1 96.94 101 ILE B CA 1
ATOM 2236 C C . ILE B 1 101 ? -1.221 19 5.609 1 96.94 101 ILE B C 1
ATOM 2238 O O . ILE B 1 101 ? -0.174 18.516 6.055 1 96.94 101 ILE B O 1
ATOM 2242 N N . ALA B 1 102 ? -2.336 18.281 5.426 1 97.75 102 ALA B N 1
ATOM 2243 C CA . ALA B 1 102 ? -2.332 16.844 5.691 1 97.75 102 ALA B CA 1
ATOM 2244 C C . ALA B 1 102 ? -1.276 16.141 4.852 1 97.75 102 ALA B C 1
ATOM 2246 O O . ALA B 1 102 ? -0.514 15.32 5.367 1 97.75 102 ALA B O 1
ATOM 2247 N N . GLU B 1 103 ? -1.179 16.469 3.619 1 96.88 103 GLU B N 1
ATOM 2248 C CA . GLU B 1 103 ? -0.229 15.844 2.701 1 96.88 103 GLU B CA 1
ATOM 2249 C C . GLU B 1 103 ? 1.21 16.156 3.105 1 96.88 103 GLU B C 1
ATOM 2251 O O . GLU B 1 103 ? 2.078 15.281 3.045 1 96.88 103 GLU B O 1
ATOM 2256 N N . LEU B 1 104 ? 1.397 17.391 3.494 1 97.5 104 LEU B N 1
ATOM 2257 C CA . LEU B 1 104 ? 2.723 17.828 3.91 1 97.5 104 LEU B CA 1
ATOM 2258 C C . LEU B 1 104 ? 3.287 16.922 4.992 1 97.5 104 LEU B C 1
ATOM 2260 O O . LEU B 1 104 ? 4.418 16.438 4.875 1 97.5 104 LEU B O 1
ATOM 2264 N N . TYR B 1 105 ? 2.525 16.656 5.941 1 98.31 105 TYR B N 1
ATOM 2265 C CA . TYR B 1 105 ? 3.008 15.852 7.062 1 98.31 105 TYR B CA 1
ATOM 2266 C C . TYR B 1 105 ? 2.971 14.367 6.727 1 98.31 105 TYR B C 1
ATOM 2268 O O . TYR B 1 105 ? 3.783 13.586 7.234 1 98.31 105 TYR B O 1
ATOM 2276 N N . ALA B 1 106 ? 2.021 13.961 5.875 1 98.38 106 ALA B N 1
ATOM 2277 C CA . ALA B 1 106 ? 1.949 12.562 5.48 1 98.38 106 ALA B CA 1
ATOM 2278 C C . ALA B 1 106 ? 3.166 12.156 4.656 1 98.38 106 ALA B C 1
ATOM 2280 O O . ALA B 1 106 ? 3.572 10.992 4.66 1 98.38 106 ALA B O 1
ATOM 2281 N N . ARG B 1 107 ? 3.756 13.109 3.928 1 97.94 107 ARG B N 1
ATOM 2282 C CA . ARG B 1 107 ? 4.902 12.852 3.059 1 97.94 107 ARG B CA 1
ATOM 2283 C C . ARG B 1 107 ? 6.207 12.891 3.848 1 97.94 107 ARG B C 1
ATOM 2285 O O . ARG B 1 107 ? 7.172 13.531 3.434 1 97.94 107 ARG B O 1
ATOM 2292 N N . ARG B 1 108 ? 6.207 12.258 4.996 1 97.88 108 ARG B N 1
ATOM 2293 C CA . ARG B 1 108 ? 7.328 12.016 5.902 1 97.88 108 ARG B CA 1
ATOM 2294 C C . ARG B 1 108 ? 7.281 10.602 6.457 1 97.88 108 ARG B C 1
ATOM 2296 O O . ARG B 1 108 ? 6.293 9.883 6.273 1 97.88 108 ARG B O 1
ATOM 2303 N N . LEU B 1 109 ? 8.438 10.148 7.012 1 98.25 109 LEU B N 1
ATOM 2304 C CA . LEU B 1 109 ? 8.328 8.969 7.863 1 98.25 109 LEU B CA 1
ATOM 2305 C C . LEU B 1 109 ? 7.504 9.266 9.109 1 98.25 109 LEU B C 1
ATOM 2307 O O . LEU B 1 109 ? 7.801 10.211 9.844 1 98.25 109 LEU B O 1
ATOM 2311 N N . GLN B 1 110 ? 6.488 8.422 9.305 1 98.25 110 GLN B N 1
ATOM 2312 C CA . GLN B 1 110 ? 5.523 8.867 10.305 1 98.25 110 GLN B CA 1
ATOM 2313 C C . GLN B 1 110 ? 5.113 7.711 11.219 1 98.25 110 GLN B C 1
ATOM 2315 O O . GLN B 1 110 ? 5.164 6.547 10.82 1 98.25 110 GLN B O 1
ATOM 2320 N N . VAL B 1 111 ? 4.832 8 12.422 1 98.12 111 VAL B N 1
ATOM 2321 C CA . VAL B 1 111 ? 3.898 7.316 13.312 1 98.12 111 VAL B CA 1
ATOM 2322 C C . VAL B 1 111 ? 2.527 7.98 13.227 1 98.12 111 VAL B C 1
ATOM 2324 O O . VAL B 1 111 ? 2.418 9.203 13.312 1 98.12 111 VAL B O 1
ATOM 2327 N N . GLN B 1 112 ? 1.451 7.18 13.008 1 98.44 112 GLN B N 1
ATOM 2328 C CA . GLN B 1 112 ? 0.143 7.758 12.727 1 98.44 112 GLN B CA 1
ATOM 2329 C C . GLN B 1 112 ? -0.29 8.719 13.828 1 98.44 112 GLN B C 1
ATOM 2331 O O . GLN B 1 112 ? -0.897 9.758 13.562 1 98.44 112 GLN B O 1
ATOM 2336 N N . GLU B 1 113 ? 0.029 8.375 15.07 1 98.5 113 GLU B N 1
ATOM 2337 C CA . GLU B 1 113 ? -0.289 9.242 16.203 1 98.5 113 GLU B CA 1
ATOM 2338 C C . GLU B 1 113 ? 0.363 10.609 16.047 1 98.5 113 GLU B C 1
ATOM 2340 O O . GLU B 1 113 ? -0.283 11.641 16.266 1 98.5 113 GLU B O 1
ATOM 2345 N N . ARG B 1 114 ? 1.605 10.609 15.703 1 98.38 114 ARG B N 1
ATOM 2346 C CA . ARG B 1 114 ? 2.348 11.852 15.508 1 98.38 114 ARG B CA 1
ATOM 2347 C C . ARG B 1 114 ? 1.808 12.633 14.32 1 98.38 114 ARG B C 1
ATOM 2349 O O . ARG B 1 114 ? 1.646 13.852 14.391 1 98.38 114 ARG B O 1
ATOM 2356 N N . LEU B 1 115 ? 1.542 11.891 13.258 1 98.75 115 LEU B N 1
ATOM 2357 C CA . LEU B 1 115 ? 0.968 12.516 12.07 1 98.75 115 LEU B CA 1
ATOM 2358 C C . LEU B 1 115 ? -0.315 13.266 12.414 1 98.75 115 LEU B C 1
ATOM 2360 O O . LEU B 1 115 ? -0.474 14.43 12.047 1 98.75 115 LEU B O 1
ATOM 2364 N N . THR B 1 116 ? -1.206 12.641 13.172 1 98.81 116 THR B N 1
ATOM 2365 C CA . THR B 1 116 ? -2.498 13.203 13.547 1 98.81 116 THR B CA 1
ATOM 2366 C C . THR B 1 116 ? -2.316 14.484 14.352 1 98.81 116 THR B C 1
ATOM 2368 O O . THR B 1 116 ? -2.955 15.5 14.07 1 98.81 116 THR B O 1
ATOM 2371 N N . ARG B 1 117 ? -1.402 14.461 15.234 1 98.75 117 ARG B N 1
ATOM 2372 C CA . ARG B 1 117 ? -1.127 15.625 16.078 1 98.75 117 ARG B CA 1
ATOM 2373 C C . ARG B 1 117 ? -0.54 16.766 15.258 1 98.75 117 ARG B C 1
ATOM 2375 O O . ARG B 1 117 ? -0.927 17.922 15.438 1 98.75 117 ARG B O 1
ATOM 2382 N N . GLN B 1 118 ? 0.37 16.438 14.438 1 98.62 118 GLN B N 1
ATOM 2383 C CA . GLN B 1 118 ? 1.053 17.453 13.633 1 98.62 118 GLN B CA 1
ATOM 2384 C C . GLN B 1 118 ? 0.067 18.203 12.75 1 98.62 118 GLN B C 1
ATOM 2386 O O . GLN B 1 118 ? 0.177 19.422 12.594 1 98.62 118 GLN B O 1
ATOM 2391 N N . ILE B 1 119 ? -0.86 17.484 12.188 1 98.56 119 ILE B N 1
ATOM 2392 C CA . ILE B 1 119 ? -1.862 18.141 11.344 1 98.56 119 ILE B CA 1
ATOM 2393 C C . ILE B 1 119 ? -2.691 19.109 12.188 1 98.56 119 ILE B C 1
ATOM 2395 O O . ILE B 1 119 ? -2.881 20.266 11.797 1 98.56 119 ILE B O 1
ATOM 2399 N N . ALA B 1 120 ? -3.146 18.672 13.352 1 98.56 120 ALA B N 1
ATOM 2400 C CA . ALA B 1 120 ? -3.939 19.531 14.234 1 98.56 120 ALA B CA 1
ATOM 2401 C C . ALA B 1 120 ? -3.162 20.781 14.641 1 98.56 120 ALA B C 1
ATOM 2403 O O . ALA B 1 120 ? -3.676 21.891 14.547 1 98.56 120 ALA B O 1
ATOM 2404 N N . ASP B 1 121 ? -1.941 20.609 15.023 1 98.44 121 ASP B N 1
ATOM 2405 C CA . ASP B 1 121 ? -1.104 21.703 15.484 1 98.44 121 ASP B CA 1
ATOM 2406 C C . ASP B 1 121 ? -0.839 22.703 14.359 1 98.44 121 ASP B C 1
ATOM 2408 O O . ASP B 1 121 ? -0.821 23.922 14.594 1 98.44 121 ASP B O 1
ATOM 2412 N N . ALA B 1 122 ? -0.652 22.172 13.242 1 97.69 122 ALA B N 1
ATOM 2413 C CA . ALA B 1 122 ? -0.387 23.031 12.094 1 97.69 122 ALA B CA 1
ATOM 2414 C C . ALA B 1 122 ? -1.584 23.938 11.805 1 97.69 122 ALA B C 1
ATOM 2416 O O . ALA B 1 122 ? -1.416 25.109 11.461 1 97.69 122 ALA B O 1
ATOM 2417 N N . ILE B 1 123 ? -2.768 23.391 11.883 1 96.81 123 ILE B N 1
ATOM 2418 C CA . ILE B 1 123 ? -3.973 24.172 11.625 1 96.81 123 ILE B CA 1
ATOM 2419 C C . ILE B 1 123 ? -4.121 25.25 12.695 1 96.81 123 ILE B C 1
ATOM 2421 O O . ILE B 1 123 ? -4.438 26.391 12.383 1 96.81 123 ILE B O 1
ATOM 2425 N N . VAL B 1 124 ? -3.828 24.938 13.938 1 97.06 124 VAL B N 1
ATOM 2426 C CA . VAL B 1 124 ? -3.881 25.906 15.031 1 97.06 124 VAL B CA 1
ATOM 2427 C C . VAL B 1 124 ? -2.906 27.062 14.75 1 97.06 124 VAL B C 1
ATOM 2429 O O . VAL B 1 124 ? -3.27 28.234 14.852 1 97.06 124 VAL B O 1
ATOM 2432 N N . GLU B 1 125 ? -1.785 26.641 14.336 1 95.81 125 GLU B N 1
ATOM 2433 C CA . GLU B 1 125 ? -0.744 27.625 14.102 1 95.81 125 GLU B CA 1
ATOM 2434 C C . GLU B 1 125 ? -1.091 28.516 12.906 1 95.81 125 GLU B C 1
ATOM 2436 O O . GLU B 1 125 ? -0.736 29.703 12.875 1 95.81 125 GLU B O 1
ATOM 2441 N N . THR B 1 126 ? -1.801 28 11.984 1 94.31 126 THR B N 1
ATOM 2442 C CA . THR B 1 126 ? -2.049 28.688 10.727 1 94.31 126 THR B CA 1
ATOM 2443 C C . THR B 1 126 ? -3.205 29.672 10.867 1 94.31 126 THR B C 1
ATOM 2445 O O . THR B 1 126 ? -3.145 30.781 10.344 1 94.31 126 THR B O 1
ATOM 2448 N N . VAL B 1 127 ? -4.312 29.312 11.648 1 94.06 127 VAL B N 1
ATOM 2449 C CA . VAL B 1 127 ? -5.488 30.172 11.57 1 94.06 127 VAL B CA 1
ATOM 2450 C C . VAL B 1 127 ? -5.996 30.484 12.977 1 94.06 127 VAL B C 1
ATOM 2452 O O . VAL B 1 127 ? -6.988 31.188 13.141 1 94.06 127 VAL B O 1
ATOM 2455 N N . GLU B 1 128 ? -5.34 29.922 14.023 1 95 128 GLU B N 1
ATOM 2456 C CA . GLU B 1 128 ? -5.684 30.188 15.422 1 95 128 GLU B CA 1
ATOM 2457 C C . GLU B 1 128 ? -7.188 30.062 15.648 1 95 128 GLU B C 1
ATOM 2459 O O . GLU B 1 128 ? -7.812 30.984 16.188 1 95 128 GLU B O 1
ATOM 2464 N N . PRO B 1 129 ? -7.707 28.906 15.312 1 97.19 129 PRO B N 1
ATOM 2465 C CA . PRO B 1 129 ? -9.148 28.703 15.477 1 97.19 129 PRO B CA 1
ATOM 2466 C C . PRO B 1 129 ? -9.562 28.594 16.938 1 97.19 129 PRO B C 1
ATOM 2468 O O . PRO B 1 129 ? -8.711 28.547 17.828 1 97.19 129 PRO B O 1
ATOM 2471 N N . LEU B 1 130 ? -10.906 28.625 17.203 1 97.38 130 LEU B N 1
ATOM 2472 C CA . LEU B 1 130 ? -11.414 28.344 18.531 1 97.38 130 LEU B CA 1
ATOM 2473 C C . LEU B 1 130 ? -11.109 26.906 18.938 1 97.38 130 LEU B C 1
ATOM 2475 O O . LEU B 1 130 ? -10.945 26.609 20.125 1 97.38 130 LEU B O 1
ATOM 2479 N N . GLY B 1 131 ? -11.023 26.031 17.953 1 97.81 131 GLY B N 1
ATOM 2480 C CA . GLY B 1 131 ? -10.672 24.625 18.156 1 97.81 131 GLY B CA 1
ATOM 2481 C C . GLY B 1 131 ? -10.508 23.859 16.859 1 97.81 131 GLY B C 1
ATOM 2482 O O . GLY B 1 131 ? -10.906 24.328 15.797 1 97.81 131 GLY B O 1
ATOM 2483 N N . VAL B 1 132 ? -9.875 22.703 16.953 1 98.31 132 VAL B N 1
ATOM 2484 C CA . VAL B 1 132 ? -9.656 21.828 15.812 1 98.31 132 VAL B CA 1
ATOM 2485 C C . VAL B 1 132 ? -9.758 20.375 16.25 1 98.31 132 VAL B C 1
ATOM 2487 O O . VAL B 1 132 ? -9.391 20.031 17.375 1 98.31 132 VAL B O 1
ATOM 2490 N N . ALA B 1 133 ? -10.367 19.578 15.359 1 98.62 133 ALA B N 1
ATOM 2491 C CA . ALA B 1 133 ? -10.391 18.125 15.523 1 98.62 133 ALA B CA 1
ATOM 2492 C C . ALA B 1 133 ? -9.898 17.422 14.258 1 98.62 133 ALA B C 1
ATOM 2494 O O . ALA B 1 133 ? -10.312 17.766 13.148 1 98.62 133 ALA B O 1
ATOM 2495 N N . VAL B 1 134 ? -8.992 16.484 14.453 1 98.69 134 VAL B N 1
ATOM 2496 C CA . VAL B 1 134 ? -8.461 15.695 13.352 1 98.69 134 VAL B CA 1
ATOM 2497 C C . VAL B 1 134 ? -8.609 14.211 13.656 1 98.69 134 VAL B C 1
ATOM 2499 O O . VAL B 1 134 ? -8.289 13.766 14.758 1 98.69 134 VAL B O 1
ATOM 2502 N N . VAL B 1 135 ? -9.18 13.508 12.727 1 98.62 135 VAL B N 1
ATOM 2503 C CA . VAL B 1 135 ? -9.25 12.047 12.797 1 98.62 135 VAL B CA 1
ATOM 2504 C C . VAL B 1 135 ? -8.539 11.445 11.586 1 98.62 135 VAL B C 1
ATOM 2506 O O . VAL B 1 135 ? -8.75 11.883 10.453 1 98.62 135 VAL B O 1
ATOM 2509 N N . VAL B 1 136 ? -7.664 10.461 11.859 1 98.44 136 VAL B N 1
ATOM 2510 C CA . VAL B 1 136 ? -6.941 9.758 10.805 1 98.44 136 VAL B CA 1
ATOM 2511 C C . VAL B 1 136 ? -7.246 8.258 10.875 1 98.44 136 VAL B C 1
ATOM 2513 O O . VAL B 1 136 ? -7.184 7.656 11.945 1 98.44 136 VAL B O 1
ATOM 2516 N N . GLU B 1 137 ? -7.637 7.672 9.758 1 98.06 137 GLU B N 1
ATOM 2517 C CA . GLU B 1 137 ? -7.887 6.238 9.617 1 98.06 137 GLU B CA 1
ATOM 2518 C C . GLU B 1 137 ? -7.031 5.641 8.508 1 98.06 137 GLU B C 1
ATOM 2520 O O . GLU B 1 137 ? -7.164 6.023 7.34 1 98.06 137 GLU B O 1
ATOM 2525 N N . CYS B 1 138 ? -6.215 4.668 8.93 1 97.56 138 CYS B N 1
ATOM 2526 C CA . CYS B 1 138 ? -5.305 4.152 7.914 1 97.56 138 CYS B CA 1
ATOM 2527 C C . CYS B 1 138 ? -5.168 2.641 8.016 1 97.56 138 CYS B C 1
ATOM 2529 O O . CYS B 1 138 ? -5.379 2.066 9.086 1 97.56 138 CYS B O 1
ATOM 2531 N N . THR B 1 139 ? -4.871 2.039 6.852 1 96.44 139 THR B N 1
ATOM 2532 C CA . THR B 1 139 ? -4.359 0.676 6.754 1 96.44 139 THR B CA 1
ATOM 2533 C C . THR B 1 139 ? -2.84 0.677 6.641 1 96.44 139 THR B C 1
ATOM 2535 O O . THR B 1 139 ? -2.275 1.352 5.777 1 96.44 139 THR B O 1
ATOM 2538 N N . HIS B 1 140 ? -2.225 -0.029 7.566 1 97.38 140 HIS B N 1
ATOM 2539 C CA . HIS B 1 140 ? -0.772 -0.152 7.578 1 97.38 140 HIS B CA 1
ATOM 2540 C C . HIS B 1 140 ? -0.323 -1.429 6.875 1 97.38 140 HIS B C 1
ATOM 2542 O O . HIS B 1 140 ? -0.57 -2.533 7.367 1 97.38 140 HIS B O 1
ATOM 2548 N N . PHE B 1 141 ? 0.46 -1.273 5.848 1 96.38 141 PHE B N 1
ATOM 2549 C CA . PHE B 1 141 ? 0.823 -2.438 5.047 1 96.38 141 PHE B CA 1
ATOM 2550 C C . PHE B 1 141 ? 1.921 -3.242 5.73 1 96.38 141 PHE B C 1
ATOM 2552 O O . PHE B 1 141 ? 2.146 -4.406 5.391 1 96.38 141 PHE B O 1
ATOM 2559 N N . CYS B 1 142 ? 2.646 -2.635 6.68 1 95.5 142 CYS B N 1
ATOM 2560 C CA . CYS B 1 142 ? 3.594 -3.416 7.469 1 95.5 142 CYS B CA 1
ATOM 2561 C C . CYS B 1 142 ? 2.869 -4.453 8.312 1 95.5 142 CYS B C 1
ATOM 2563 O O . CYS B 1 142 ? 3.479 -5.43 8.758 1 95.5 142 CYS B O 1
ATOM 2565 N N . MET B 1 143 ? 1.545 -4.262 8.5 1 92.75 143 MET B N 1
ATOM 2566 C CA . MET B 1 143 ? 0.735 -5.227 9.242 1 92.75 143 MET B CA 1
ATOM 2567 C C . MET B 1 143 ? -0.027 -6.141 8.289 1 92.75 143 MET B C 1
ATOM 2569 O O . MET B 1 143 ? -0.538 -7.184 8.703 1 92.75 143 MET B O 1
ATOM 2573 N N . VAL B 1 144 ? -0.103 -5.715 7.102 1 91.88 144 VAL B N 1
ATOM 2574 C CA . VAL B 1 144 ? -0.918 -6.445 6.137 1 91.88 144 VAL B CA 1
ATOM 2575 C C . VAL B 1 144 ? -0.035 -7.387 5.32 1 91.88 144 VAL B C 1
ATOM 2577 O O . VAL B 1 144 ? -0.381 -8.547 5.113 1 91.88 144 VAL B O 1
ATOM 2580 N N . MET B 1 145 ? 1.122 -6.93 4.945 1 92.94 145 MET B N 1
ATOM 2581 C CA . MET B 1 145 ? 1.927 -7.645 3.955 1 92.94 145 MET B CA 1
ATOM 2582 C C . MET B 1 145 ? 2.939 -8.562 4.633 1 92.94 145 MET B C 1
ATOM 2584 O O . MET B 1 145 ? 3.59 -9.367 3.973 1 92.94 145 MET B O 1
ATOM 2588 N N . ARG B 1 146 ? 3.039 -8.344 5.863 1 86.56 146 ARG B N 1
ATOM 2589 C CA . ARG B 1 146 ? 4.016 -9.133 6.605 1 86.56 146 ARG B CA 1
ATOM 2590 C C . ARG B 1 146 ? 3.584 -9.32 8.055 1 86.56 146 ARG B C 1
ATOM 2592 O O . ARG B 1 146 ? 2.641 -8.672 8.516 1 86.56 146 ARG B O 1
ATOM 2599 N N . GLY B 1 147 ? 4.262 -10.234 8.672 1 84 147 GLY B N 1
ATOM 2600 C CA . GLY B 1 147 ? 3.988 -10.414 10.086 1 84 147 GLY B CA 1
ATOM 2601 C C . GLY B 1 147 ? 2.631 -11.039 10.359 1 84 147 GLY B C 1
ATOM 2602 O O . GLY B 1 147 ? 2.324 -12.117 9.852 1 84 147 GLY B O 1
ATOM 2603 N N . VAL B 1 148 ? 1.748 -10.359 10.984 1 77.62 148 VAL B N 1
ATOM 2604 C CA . VAL B 1 148 ? 0.462 -10.883 11.438 1 77.62 148 VAL B CA 1
ATOM 2605 C C . VAL B 1 148 ? -0.495 -10.992 10.258 1 77.62 148 VAL B C 1
ATOM 2607 O O . VAL B 1 148 ? -1.465 -11.758 10.305 1 77.62 148 VAL B O 1
ATOM 2610 N N . GLN B 1 149 ? -0.236 -10.289 9.156 1 82.5 149 GLN B N 1
ATOM 2611 C CA . GLN B 1 149 ? -0.978 -10.32 7.902 1 82.5 149 GLN B CA 1
ATOM 2612 C C . GLN B 1 149 ? -2.477 -10.164 8.141 1 82.5 149 GLN B C 1
ATOM 2614 O O . GLN B 1 149 ? -3.273 -10.992 7.703 1 82.5 149 GLN B O 1
ATOM 2619 N N . LYS B 1 150 ? -2.848 -9.055 8.805 1 80.75 150 LYS B N 1
ATOM 2620 C CA . LYS B 1 150 ? -4.242 -8.703 9.047 1 80.75 150 LYS B CA 1
ATOM 2621 C C . LYS B 1 150 ? -4.785 -7.801 7.945 1 80.75 150 LYS B C 1
ATOM 2623 O O . LYS B 1 150 ? -4.75 -6.574 8.07 1 80.75 150 LYS B O 1
ATOM 2628 N N . THR B 1 151 ? -5.375 -8.242 6.879 1 81.31 151 THR B N 1
ATOM 2629 C CA . THR B 1 151 ? -5.805 -7.508 5.695 1 81.31 151 THR B CA 1
ATOM 2630 C C . THR B 1 151 ? -6.992 -6.605 6.023 1 81.31 151 THR B C 1
ATOM 2632 O O . THR B 1 151 ? -7.18 -5.566 5.391 1 81.31 151 THR B O 1
ATOM 2635 N N . GLY B 1 152 ? -7.676 -6.75 7.145 1 83.12 152 GLY B N 1
ATOM 2636 C CA . GLY B 1 152 ? -8.852 -5.957 7.465 1 83.12 152 GLY B CA 1
ATOM 2637 C C . GLY B 1 152 ? -8.617 -4.98 8.602 1 83.12 152 GLY B C 1
ATOM 2638 O O . GLY B 1 152 ? -9.516 -4.215 8.961 1 83.12 152 GLY B O 1
ATOM 2639 N N . ALA B 1 153 ? -7.379 -4.852 8.953 1 89.62 153 ALA B N 1
ATOM 2640 C CA . ALA B 1 153 ? -7.094 -3.996 10.102 1 89.62 153 ALA B CA 1
ATOM 2641 C C . ALA B 1 153 ? -7.074 -2.523 9.695 1 89.62 153 ALA B C 1
ATOM 2643 O O . ALA B 1 153 ? -6.48 -2.16 8.68 1 89.62 153 ALA B O 1
ATOM 2644 N N . LEU B 1 154 ? -7.812 -1.747 10.445 1 94.56 154 LEU B N 1
ATOM 2645 C CA . LEU B 1 154 ? -7.855 -0.296 10.305 1 94.56 154 LEU B CA 1
ATOM 2646 C C . LEU B 1 154 ? -7.465 0.391 11.602 1 94.56 154 LEU B C 1
ATOM 2648 O O . LEU B 1 154 ? -7.984 0.053 12.672 1 94.56 154 LEU B O 1
ATOM 2652 N N . THR B 1 155 ? -6.531 1.315 11.578 1 96.75 155 THR B N 1
ATOM 2653 C CA . THR B 1 155 ? -6.109 2.096 12.734 1 96.75 155 THR B CA 1
ATOM 2654 C C . THR B 1 155 ? -6.73 3.49 12.703 1 96.75 155 THR B C 1
ATOM 2656 O O . THR B 1 155 ? -6.707 4.16 11.664 1 96.75 155 THR B O 1
ATOM 2659 N N . THR B 1 156 ? -7.328 3.871 13.828 1 98 156 THR B N 1
ATOM 2660 C CA . THR B 1 156 ? -7.902 5.207 13.945 1 98 156 THR B CA 1
ATOM 2661 C C . THR B 1 156 ? -7.199 6.004 15.039 1 98 156 THR B C 1
ATOM 2663 O O . THR B 1 156 ? -6.973 5.492 16.141 1 98 156 THR B O 1
ATOM 2666 N N . THR B 1 157 ? -6.734 7.191 14.734 1 98.56 157 THR B N 1
ATOM 2667 C CA . THR B 1 157 ? -6.172 8.125 15.703 1 98.56 157 THR B CA 1
ATOM 2668 C C . THR B 1 157 ? -6.898 9.469 15.641 1 98.56 157 THR B C 1
ATOM 2670 O O . THR B 1 157 ? -7.453 9.828 14.602 1 98.56 157 THR B O 1
ATOM 2673 N N . SER B 1 158 ? -6.973 10.195 16.75 1 98.44 158 SER B N 1
ATOM 2674 C CA . SER B 1 158 ? -7.602 11.516 16.797 1 98.44 158 SER B CA 1
ATOM 2675 C C . SER B 1 158 ? -6.773 12.492 17.625 1 98.44 158 SER B C 1
ATOM 2677 O O . SER B 1 158 ? -6.004 12.078 18.5 1 98.44 158 SER B O 1
ATOM 2679 N N . SER B 1 159 ? -6.844 13.711 17.297 1 98.56 159 SER B N 1
ATOM 2680 C CA . SER B 1 159 ? -6.254 14.828 18.016 1 98.56 159 SER B CA 1
ATOM 2681 C C . SER B 1 159 ? -7.191 16.031 18.031 1 98.56 159 SER B C 1
ATOM 2683 O O . SER B 1 159 ? -7.738 16.422 17 1 98.56 159 SER B O 1
ATOM 2685 N N . VAL B 1 160 ? -7.383 16.562 19.234 1 98.31 160 VAL B N 1
ATOM 2686 C CA . VAL B 1 160 ? -8.289 17.688 19.375 1 98.31 160 VAL B CA 1
ATOM 2687 C C . VAL B 1 160 ? -7.59 18.828 20.094 1 98.31 160 VAL B C 1
ATOM 2689 O O . VAL B 1 160 ? -6.668 18.609 20.891 1 98.31 160 VAL B O 1
ATOM 2692 N N . ARG B 1 161 ? -8.008 20 19.797 1 98.06 161 ARG B N 1
ATOM 2693 C CA . ARG B 1 161 ? -7.539 21.234 20.422 1 98.06 161 ARG B CA 1
ATOM 2694 C C . ARG B 1 161 ? -8.703 22.172 20.719 1 98.06 161 ARG B C 1
ATOM 2696 O O . ARG B 1 161 ? -9.766 22.078 20.094 1 98.06 161 ARG B O 1
ATOM 2703 N N . GLY B 1 162 ? -8.508 23.125 21.688 1 97.69 162 GLY B N 1
ATOM 2704 C CA . GLY B 1 162 ? -9.484 24.156 21.953 1 97.69 162 GLY B CA 1
ATOM 2705 C C . GLY B 1 162 ? -10.836 23.625 22.375 1 97.69 162 GLY B C 1
ATOM 2706 O O . GLY B 1 162 ? -10.914 22.766 23.266 1 97.69 162 GLY B O 1
ATOM 2707 N N . CYS B 1 163 ? -11.859 24.172 21.734 1 96.69 163 CYS B N 1
ATOM 2708 C CA . CYS B 1 163 ? -13.219 23.859 22.172 1 96.69 163 CYS B CA 1
ATOM 2709 C C . CYS B 1 163 ? -13.562 22.406 21.906 1 96.69 163 CYS B C 1
ATOM 2711 O O . CYS B 1 163 ? -14.492 21.859 22.516 1 96.69 163 CYS B O 1
ATOM 2713 N N . PHE B 1 164 ? -12.836 21.719 21.078 1 97.06 164 PHE B N 1
ATOM 2714 C CA . PHE B 1 164 ? -13.086 20.297 20.875 1 97.06 164 PHE B CA 1
ATOM 2715 C C . PHE B 1 164 ? -12.562 19.484 22.047 1 97.06 164 PHE B C 1
ATOM 2717 O O . PHE B 1 164 ? -13.023 18.359 22.281 1 97.06 164 PHE B O 1
ATOM 2724 N N . GLU B 1 165 ? -11.602 19.953 22.672 1 95.5 165 GLU B N 1
ATOM 2725 C CA . GLU B 1 165 ? -11.062 19.281 23.844 1 95.5 165 GLU B CA 1
ATOM 2726 C C . GLU B 1 165 ? -11.945 19.531 25.062 1 95.5 165 GLU B C 1
ATOM 2728 O O . GLU B 1 165 ? -12.188 18.625 25.859 1 95.5 165 GLU B O 1
ATOM 2733 N N . SER B 1 166 ? -12.5 20.781 25.172 1 95.88 166 SER B N 1
ATOM 2734 C CA . SER B 1 166 ? -13.141 21.203 26.406 1 95.88 166 SER B CA 1
ATOM 2735 C C . SER B 1 166 ? -14.648 20.969 26.375 1 95.88 166 SER B C 1
ATOM 2737 O O . SER B 1 166 ? -15.297 20.922 27.406 1 95.88 166 SER B O 1
ATOM 2739 N N . ASN B 1 167 ? -15.227 20.844 25.203 1 96 167 ASN B N 1
ATOM 2740 C CA . ASN B 1 167 ? -16.672 20.719 25.031 1 96 167 ASN B CA 1
ATOM 2741 C C . ASN B 1 167 ? -17.047 19.406 24.359 1 96 167 ASN B C 1
ATOM 2743 O O . ASN B 1 167 ? -16.859 19.234 23.156 1 96 167 ASN B O 1
ATOM 2747 N N . SER B 1 168 ? -17.656 18.531 25.109 1 95.31 168 SER B N 1
ATOM 2748 C CA . SER B 1 168 ? -17.969 17.188 24.641 1 95.31 168 SER B CA 1
ATOM 2749 C C . SER B 1 168 ? -19.047 17.219 23.562 1 95.31 168 SER B C 1
ATOM 2751 O O . SER B 1 168 ? -19.047 16.391 22.656 1 95.31 168 SER B O 1
ATOM 2753 N N . LYS B 1 169 ? -19.906 18.141 23.625 1 95.75 169 LYS B N 1
ATOM 2754 C CA . LYS B 1 169 ? -20.953 18.25 22.594 1 95.75 169 LYS B CA 1
ATOM 2755 C C . LYS B 1 169 ? -20.359 18.625 21.25 1 95.75 169 LYS B C 1
ATOM 2757 O O . LYS B 1 169 ? -20.75 18.062 20.219 1 95.75 169 LYS B O 1
ATOM 2762 N N . THR B 1 170 ? -19.438 19.531 21.297 1 94.88 170 THR B N 1
ATOM 2763 C CA . THR B 1 170 ? -18.75 19.938 20.078 1 94.88 170 THR B CA 1
ATOM 2764 C C . THR B 1 170 ? -18 18.766 19.453 1 94.88 170 THR B C 1
ATOM 2766 O O . THR B 1 170 ? -18.094 18.547 18.25 1 94.88 170 THR B O 1
ATOM 2769 N N . ARG B 1 171 ? -17.391 17.953 20.281 1 95.06 171 ARG B N 1
ATOM 2770 C CA . ARG B 1 171 ? -16.656 16.781 19.812 1 95.06 171 ARG B CA 1
ATOM 2771 C C . ARG B 1 171 ? -17.609 15.75 19.219 1 95.06 171 ARG B C 1
ATOM 2773 O O . ARG B 1 171 ? -17.328 15.188 18.156 1 95.06 171 ARG B O 1
ATOM 2780 N N . ALA B 1 172 ? -18.703 15.555 19.891 1 95.06 172 ALA B N 1
ATOM 2781 C CA . ALA B 1 172 ? -19.688 14.57 19.438 1 95.06 172 ALA B CA 1
ATOM 2782 C C . ALA B 1 172 ? -20.266 14.953 18.078 1 95.06 172 ALA B C 1
ATOM 2784 O O . ALA B 1 172 ? -20.516 14.086 17.234 1 95.06 172 ALA B O 1
ATOM 2785 N N . GLU B 1 173 ? -20.469 16.188 17.891 1 94 173 GLU B N 1
ATOM 2786 C CA . GLU B 1 173 ? -20.984 16.672 16.609 1 94 173 GLU B CA 1
ATOM 2787 C C . GLU B 1 173 ? -20 16.359 15.477 1 94 173 GLU B C 1
ATOM 2789 O O . GLU B 1 173 ? -20.406 15.859 14.422 1 94 173 GLU B O 1
ATOM 2794 N N . PHE B 1 174 ? -18.797 16.625 15.734 1 95.75 174 PHE B N 1
ATOM 2795 C CA . PHE B 1 174 ? -17.766 16.359 14.742 1 95.75 174 PHE B CA 1
ATOM 2796 C C . PHE B 1 174 ? -17.734 14.867 14.398 1 95.75 174 PHE B C 1
ATOM 2798 O O . PHE B 1 174 ? -17.766 14.5 13.219 1 95.75 174 PHE B O 1
ATOM 2805 N N . PHE B 1 175 ? -17.766 13.992 15.375 1 94.75 175 PHE B N 1
ATOM 2806 C CA . PHE B 1 175 ? -17.672 12.547 15.164 1 94.75 175 PHE B CA 1
ATOM 2807 C C . PHE B 1 175 ? -18.906 12.016 14.453 1 94.75 175 PHE B C 1
ATOM 2809 O O . PHE B 1 175 ? -18.812 11.094 13.641 1 94.75 175 PHE B O 1
ATOM 2816 N N . SER B 1 176 ? -20.031 12.617 14.703 1 94.19 176 SER B N 1
ATOM 2817 C CA . SER B 1 176 ? -21.266 12.227 14.023 1 94.19 176 SER B CA 1
ATOM 2818 C C . SER B 1 176 ? -21.188 12.555 12.531 1 94.19 176 SER B C 1
ATOM 2820 O O . SER B 1 176 ? -21.688 11.789 11.703 1 94.19 176 SER B O 1
ATOM 2822 N N . ILE B 1 177 ? -20.578 13.617 12.234 1 92.69 177 ILE B N 1
ATOM 2823 C CA . ILE B 1 177 ? -20.484 14.07 10.852 1 92.69 177 ILE B CA 1
ATOM 2824 C C . ILE B 1 177 ? -19.578 13.141 10.062 1 92.69 177 ILE B C 1
ATOM 2826 O O . ILE B 1 177 ? -19.891 12.773 8.922 1 92.69 177 ILE B O 1
ATOM 2830 N N . ILE B 1 178 ? -18.5 12.703 10.695 1 92.25 178 ILE B N 1
ATOM 2831 C CA . ILE B 1 178 ? -17.531 11.945 9.906 1 92.25 178 ILE B CA 1
ATOM 2832 C C . ILE B 1 178 ? -17.984 10.484 9.812 1 92.25 178 ILE B C 1
ATOM 2834 O O . ILE B 1 178 ? -17.531 9.742 8.938 1 92.25 178 ILE B O 1
ATOM 2838 N N . GLN B 1 179 ? -18.688 9.914 10.773 1 86.69 179 GLN B N 1
ATOM 2839 C CA . GLN B 1 179 ? -19.25 8.562 10.703 1 86.69 179 GLN B CA 1
ATOM 2840 C C . GLN B 1 179 ? -20.359 8.477 9.672 1 86.69 179 GLN B C 1
ATOM 2842 O O . GLN B 1 179 ? -20.625 7.41 9.109 1 86.69 179 GLN B O 1
ATOM 2847 N N . GLY B 1 180 ? -21.203 9.398 9.594 1 68.56 180 GLY B N 1
ATOM 2848 C CA . GLY B 1 180 ? -22.312 9.398 8.664 1 68.56 180 GLY B CA 1
ATOM 2849 C C . GLY B 1 180 ? -21.906 9.109 7.234 1 68.56 180 GLY B C 1
ATOM 2850 O O . GLY B 1 180 ? -20.75 9.344 6.855 1 68.56 180 GLY B O 1
ATOM 2851 N N . ASN B 1 181 ? -22.5 7.883 6.629 1 49.75 181 ASN B N 1
ATOM 2852 C CA . ASN B 1 181 ? -22.344 7.336 5.285 1 49.75 181 ASN B CA 1
ATOM 2853 C C . ASN B 1 181 ? -22.109 8.43 4.254 1 49.75 181 ASN B C 1
ATOM 2855 O O . ASN B 1 181 ? -22.891 9.375 4.148 1 49.75 181 ASN B O 1
ATOM 2859 N N . GLY B 1 182 ? -20.953 8.867 4.105 1 40.84 182 GLY B N 1
ATOM 2860 C CA . GLY B 1 182 ? -20.797 9.594 2.857 1 40.84 182 GLY B CA 1
ATOM 2861 C C . GLY B 1 182 ? -21.766 9.141 1.777 1 40.84 182 GLY B C 1
ATOM 2862 O O . GLY B 1 182 ? -22.266 8.016 1.82 1 40.84 182 GLY B O 1
ATOM 2863 N N . VAL B 1 183 ? -22.5 10.055 1.041 1 34.53 183 VAL B N 1
ATOM 2864 C CA . VAL B 1 183 ? -23.141 9.75 -0.233 1 34.53 183 VAL B CA 1
ATOM 2865 C C . VAL B 1 183 ? -22.219 8.867 -1.075 1 34.53 183 VAL B C 1
ATOM 2867 O O . VAL B 1 183 ? -21.078 9.242 -1.353 1 34.53 183 VAL B O 1
ATOM 2870 N N . THR B 1 184 ? -22.266 7.547 -0.87 1 30.14 184 THR B N 1
ATOM 2871 C CA . THR B 1 184 ? -21.734 6.715 -1.951 1 30.14 184 THR B CA 1
ATOM 2872 C C . THR B 1 184 ? -21.844 7.441 -3.289 1 30.14 184 THR B C 1
ATOM 2874 O O . THR B 1 184 ? -22.938 7.766 -3.744 1 30.14 184 THR B O 1
ATOM 2877 N N . MET B 1 185 ? -21.125 8.383 -3.615 1 22.78 185 MET B N 1
ATOM 2878 C CA . MET B 1 185 ? -21.188 8.703 -5.039 1 22.78 185 MET B CA 1
ATOM 2879 C C . MET B 1 185 ? -21.219 7.43 -5.879 1 22.78 185 MET B C 1
ATOM 2881 O O . MET B 1 185 ? -20.297 6.605 -5.801 1 22.78 185 MET B O 1
ATOM 2885 N N . CYS B 1 186 ? -22.375 6.852 -6 1 19.53 186 CYS B N 1
ATOM 2886 C CA . CYS B 1 186 ? -22.609 5.984 -7.152 1 19.53 186 CYS B CA 1
ATOM 2887 C C . CYS B 1 186 ? -22.109 6.633 -8.438 1 19.53 186 CYS B C 1
ATOM 2889 O O . CYS B 1 186 ? -22.266 7.84 -8.633 1 19.53 186 CYS B O 1
#

Nearest PDB structures (foldseek):
  1wm9-assembly1_A  TM=9.925E-01  e=1.182E-27  Thermus thermophilus HB8
  6z80-assembly1_A  TM=9.864E-01  e=8.026E-27  Homo sapiens
  7ala-assembly1_C-2  TM=9.776E-01  e=5.449E-26  Homo sapiens
  1is7-assembly1_B  TM=9.845E-01  e=7.421E-26  Rattus norvegicus
  1fb1-assembly1_C  TM=9.811E-01  e=2.220E-24  Homo sapiens

Organism: Phaeodactylum tricornutum (strain CCAP 1055/1) (NCBI:txid556484)